Protein AF-A0A2I0TAN6-F1 (afdb_monomer_lite)

Secondary structure (DSSP, 8-state):
-------HHHHHHHHHHH---SS--------EEE-TT--HHHHHHH-GGGGS------S----EEE-------GGG--EEEEEE-SSEEEEEEESS-STT---HHHHSEEEEEETT----THHHHHHHHHHHT-SSEEEEEES-TT-SEEEEEESHHHHHHHHHHHHHTT-GGGB-EEEEEES---HHHHHHHHHHHHHHHHSS--TT--EEEEEE---SSS-HHHHHHHHHHHHHHHHTTTT-

Sequence (244 aa):
MSAKAISEQTGKELLYKYICTSSAIQNRFKYARVTPDTDWARLTQDHPWLLSEIANAKGILKNFLIEPFVPHKQEEEFYVCIYAAREGDYVLFHHEGGVDVGDVDAKAQKFLVAVDEKLSESDEAYIADLDAKSGASLKLTILNPKGRIWTMVAGGGASVVYSDTICDLGGVNELANYGEYSGAPSEQQTYDYAKTILSLMTREKHPEGKILIIGGSIANFTNVAATFKIQTQLQALVQVGHVW

pLDDT: mean 70.1, std 14.99, range [30.98, 92.56]

Structure (mmCIF, N/CA/C/O backbone):
data_AF-A0A2I0TAN6-F1
#
_entry.id   AF-A0A2I0TAN6-F1
#
loop_
_atom_site.group_PDB
_atom_site.id
_atom_site.type_symbol
_atom_site.label_atom_id
_atom_site.label_alt_id
_atom_site.label_comp_id
_atom_site.label_asym_id
_atom_site.label_entity_id
_atom_site.label_seq_id
_atom_site.pdbx_PDB_ins_code
_atom_site.Cartn_x
_atom_site.Cartn_y
_atom_site.Cartn_z
_atom_site.occupancy
_atom_site.B_iso_or_equiv
_atom_site.auth_seq_id
_atom_site.auth_comp_id
_atom_site.auth_asym_id
_atom_site.auth_atom_id
_atom_site.pdbx_PDB_model_num
ATOM 1 N N . MET A 1 1 ? 0.422 -15.304 23.642 1.00 43.88 1 MET A N 1
ATOM 2 C CA . MET A 1 1 ? 1.034 -16.325 22.759 1.00 43.88 1 MET A CA 1
ATOM 3 C C . MET A 1 1 ? 2.443 -15.871 22.406 1.00 43.88 1 MET A C 1
ATOM 5 O O . MET A 1 1 ? 2.651 -14.667 22.366 1.00 43.88 1 MET A O 1
ATOM 9 N N . SER A 1 2 ? 3.406 -16.778 22.214 1.00 67.88 2 SER A N 1
ATOM 10 C CA . SER A 1 2 ? 4.767 -16.418 21.784 1.00 67.88 2 SER A CA 1
ATOM 11 C C . SER A 1 2 ? 4.895 -16.469 20.261 1.00 67.88 2 SER A C 1
ATOM 13 O O . SER A 1 2 ? 4.358 -17.380 19.628 1.00 67.88 2 SER A O 1
ATOM 15 N N . ALA A 1 3 ? 5.611 -15.505 19.679 1.00 70.56 3 ALA A N 1
ATOM 16 C CA . ALA A 1 3 ? 5.982 -15.548 18.269 1.00 70.56 3 ALA A CA 1
ATOM 17 C C . ALA A 1 3 ? 6.968 -16.704 18.026 1.00 70.56 3 ALA A C 1
ATOM 19 O O . ALA A 1 3 ? 7.868 -16.946 18.835 1.00 70.56 3 ALA A O 1
ATOM 20 N N . LYS A 1 4 ? 6.788 -17.430 16.920 1.00 75.88 4 LYS A N 1
ATOM 21 C CA . LYS A 1 4 ? 7.693 -18.497 16.477 1.00 75.88 4 LYS A CA 1
ATOM 22 C C . LYS A 1 4 ? 8.137 -18.202 15.054 1.00 75.88 4 LYS A C 1
ATOM 24 O O . LYS A 1 4 ? 7.303 -17.887 14.211 1.00 75.88 4 LYS A O 1
ATOM 29 N N . ALA A 1 5 ? 9.434 -18.332 14.799 1.00 69.81 5 ALA A N 1
ATOM 30 C CA . ALA A 1 5 ? 9.964 -18.242 13.449 1.00 69.81 5 ALA A CA 1
ATOM 31 C C . ALA A 1 5 ? 9.427 -19.392 12.581 1.00 69.81 5 ALA A C 1
ATOM 33 O O . ALA A 1 5 ? 9.213 -20.508 13.067 1.00 69.81 5 ALA A O 1
ATOM 34 N N . ILE A 1 6 ? 9.242 -19.113 11.295 1.00 70.62 6 ILE A N 1
ATOM 35 C CA . ILE A 1 6 ? 8.889 -20.093 10.265 1.00 70.62 6 ILE A CA 1
ATOM 36 C C . ILE A 1 6 ? 10.007 -20.158 9.224 1.00 70.62 6 ILE A C 1
ATOM 38 O O . ILE A 1 6 ? 10.815 -19.237 9.116 1.00 70.62 6 ILE A O 1
ATOM 42 N N . SER A 1 7 ? 10.072 -21.257 8.471 1.00 75.50 7 SER A N 1
ATOM 43 C CA . SER A 1 7 ? 11.043 -21.380 7.379 1.00 75.50 7 SER A CA 1
ATOM 44 C C . SER A 1 7 ? 10.714 -20.419 6.233 1.00 75.50 7 SER A C 1
ATOM 46 O O . SER A 1 7 ? 9.548 -20.075 6.035 1.00 75.50 7 SER A O 1
ATOM 48 N N . GLU A 1 8 ? 11.719 -20.043 5.440 1.00 72.31 8 GLU A N 1
ATOM 49 C CA . GLU A 1 8 ? 11.533 -19.219 4.238 1.00 72.31 8 GLU A CA 1
ATOM 50 C C . GLU A 1 8 ? 10.510 -19.834 3.273 1.00 72.31 8 GLU A C 1
ATOM 52 O O . GLU A 1 8 ? 9.620 -19.136 2.796 1.00 72.31 8 GLU A O 1
ATOM 57 N N . GLN A 1 9 ? 10.576 -21.156 3.060 1.00 70.62 9 GLN A N 1
ATOM 58 C CA . GLN A 1 9 ? 9.603 -21.890 2.248 1.00 70.62 9 GLN A CA 1
ATOM 59 C C . GLN A 1 9 ? 8.176 -21.668 2.766 1.00 70.62 9 GLN A C 1
ATOM 61 O O . GLN A 1 9 ? 7.290 -21.303 2.000 1.00 70.62 9 GLN A O 1
ATOM 66 N N . THR A 1 10 ? 7.955 -21.852 4.071 1.00 71.00 10 THR A N 1
ATOM 67 C CA . THR A 1 10 ? 6.637 -21.660 4.694 1.00 71.00 10 THR A CA 1
ATOM 68 C C . THR A 1 10 ? 6.165 -20.213 4.562 1.00 71.00 10 THR A C 1
ATOM 70 O O . THR A 1 10 ? 5.000 -19.980 4.252 1.00 71.00 10 THR A O 1
ATOM 73 N N . GLY A 1 11 ? 7.058 -19.242 4.770 1.00 68.94 11 GLY A N 1
ATOM 74 C CA . GLY A 1 11 ? 6.743 -17.822 4.609 1.00 68.94 11 GLY A CA 1
ATOM 75 C C . GLY A 1 11 ? 6.315 -17.488 3.181 1.00 68.94 11 GLY A C 1
ATOM 76 O O . GLY A 1 11 ? 5.263 -16.884 2.985 1.00 68.94 11 GLY A O 1
ATOM 77 N N . LYS A 1 12 ? 7.078 -17.953 2.184 1.00 71.25 12 LYS A N 1
ATOM 78 C CA . LYS A 1 12 ? 6.773 -17.774 0.758 1.00 71.25 12 LYS A CA 1
ATOM 79 C C . LYS A 1 12 ? 5.466 -18.462 0.359 1.00 71.25 12 LYS A C 1
ATOM 81 O O . LYS A 1 12 ? 4.646 -17.842 -0.306 1.00 71.25 12 LYS A O 1
ATOM 86 N N . GLU A 1 13 ? 5.219 -19.697 0.801 1.00 69.56 13 GLU A N 1
ATOM 87 C CA . GLU A 1 13 ? 3.959 -20.412 0.539 1.00 69.56 13 GLU A CA 1
ATOM 88 C C . GLU A 1 13 ? 2.737 -19.667 1.089 1.00 69.56 13 GLU A C 1
ATOM 90 O O . GLU A 1 13 ? 1.736 -19.527 0.386 1.00 69.56 13 GLU A O 1
ATOM 95 N N . LEU A 1 14 ? 2.813 -19.174 2.330 1.00 64.75 14 LEU A N 1
ATOM 96 C CA . LEU A 1 14 ? 1.737 -18.386 2.934 1.00 64.75 14 LEU A CA 1
ATOM 97 C C . LEU A 1 14 ? 1.525 -17.071 2.184 1.00 64.75 14 LEU A C 1
ATOM 99 O O . LEU A 1 14 ? 0.382 -16.727 1.884 1.00 64.75 14 LEU A O 1
ATOM 103 N N . LEU A 1 15 ? 2.617 -16.382 1.841 1.00 58.94 15 LEU A N 1
ATOM 104 C CA . LEU A 1 15 ? 2.572 -15.149 1.067 1.00 58.94 15 LEU A CA 1
ATOM 105 C C . LEU A 1 15 ? 1.885 -15.400 -0.276 1.00 58.94 15 LEU A C 1
ATOM 107 O O . LEU A 1 15 ? 0.860 -14.794 -0.539 1.00 58.94 15 LEU A O 1
ATOM 111 N N . TYR A 1 16 ? 2.340 -16.357 -1.084 1.00 61.28 16 TYR A N 1
ATOM 112 C CA . TYR A 1 16 ? 1.730 -16.626 -2.392 1.00 61.28 16 TYR A CA 1
ATOM 113 C C . TYR A 1 16 ? 0.280 -17.099 -2.319 1.00 61.28 16 TYR A C 1
ATOM 115 O O . TYR A 1 16 ? -0.503 -16.809 -3.221 1.00 61.28 16 TYR A O 1
ATOM 123 N N . LYS A 1 17 ? -0.084 -17.851 -1.278 1.00 60.97 17 LYS A N 1
ATOM 124 C CA . LYS A 1 17 ? -1.434 -18.403 -1.148 1.00 60.97 17 LYS A CA 1
ATOM 125 C C . LYS A 1 17 ? -2.465 -17.352 -0.744 1.00 60.97 17 LYS A C 1
ATOM 127 O O . LYS A 1 17 ? -3.623 -17.479 -1.134 1.00 60.97 17 LYS A O 1
ATOM 132 N N . TYR A 1 18 ? -2.066 -16.374 0.065 1.00 57.25 18 TYR A N 1
ATOM 133 C CA . TYR A 1 18 ? -3.009 -15.467 0.718 1.00 57.25 18 TYR A CA 1
ATOM 134 C C . TYR A 1 18 ? -2.800 -13.990 0.367 1.00 57.25 18 TYR A C 1
ATOM 136 O O . TYR A 1 18 ? -3.688 -13.189 0.638 1.00 57.25 18 TYR A O 1
ATOM 144 N N . ILE A 1 19 ? -1.689 -13.605 -0.272 1.00 53.94 19 ILE A N 1
ATOM 145 C CA . ILE A 1 19 ? -1.499 -12.224 -0.731 1.00 53.94 19 ILE A CA 1
ATOM 146 C C . ILE A 1 19 ? -2.508 -11.897 -1.845 1.00 53.94 19 ILE A C 1
ATOM 148 O O . ILE A 1 19 ? -2.523 -12.515 -2.908 1.00 53.94 19 ILE A O 1
ATOM 152 N N . CYS A 1 20 ? -3.390 -10.928 -1.603 1.00 46.66 20 CYS A N 1
ATOM 153 C CA . CYS A 1 20 ? -4.457 -10.554 -2.537 1.00 46.66 20 CYS A CA 1
ATOM 154 C C . CYS A 1 20 ? -4.047 -9.398 -3.461 1.00 46.66 20 CYS A C 1
ATOM 156 O O . CYS A 1 20 ? -4.652 -8.332 -3.419 1.00 46.66 20 CYS A O 1
ATOM 158 N N . THR A 1 21 ? -3.024 -9.569 -4.297 1.00 44.38 21 THR A N 1
ATOM 159 C CA . THR A 1 21 ? -2.487 -8.477 -5.136 1.00 44.38 21 THR A CA 1
ATOM 160 C C . THR A 1 21 ? -3.164 -8.360 -6.509 1.00 44.38 21 THR A C 1
ATOM 162 O O . THR A 1 21 ? -3.477 -9.364 -7.145 1.00 44.38 21 THR A O 1
ATOM 165 N N . SER A 1 22 ? -3.384 -7.125 -6.984 1.00 39.16 22 SER A N 1
ATOM 166 C CA . SER A 1 22 ? -3.844 -6.822 -8.353 1.00 39.16 22 SER A CA 1
ATOM 167 C C . SER A 1 22 ? -2.700 -6.747 -9.367 1.00 39.16 22 SER A C 1
ATOM 169 O O . SER A 1 22 ? -2.946 -6.716 -10.574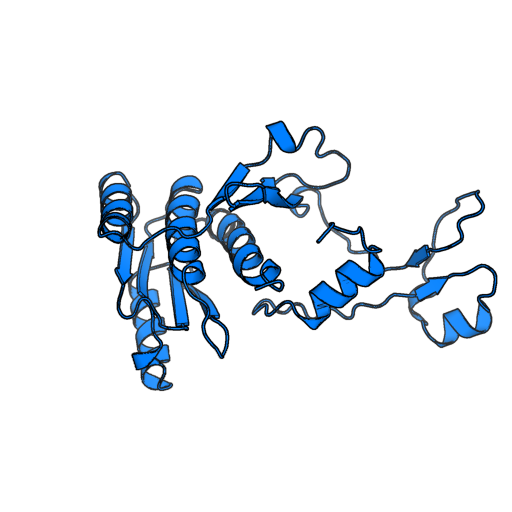 1.00 39.16 22 SER A O 1
ATOM 171 N N . SER A 1 23 ? -1.449 -6.707 -8.898 1.00 42.22 23 SER A N 1
ATOM 172 C CA . SER A 1 23 ? -0.285 -6.892 -9.755 1.00 42.22 23 SER A CA 1
ATOM 173 C C . SER A 1 23 ? -0.394 -8.270 -10.384 1.00 42.22 23 SER A C 1
ATOM 175 O O . SER A 1 23 ? -0.690 -9.244 -9.693 1.00 42.22 23 SER A O 1
ATOM 177 N N . ALA A 1 24 ? -0.123 -8.377 -11.683 1.00 38.56 24 ALA A N 1
ATOM 178 C CA . ALA A 1 24 ? 0.095 -9.666 -12.310 1.00 38.56 24 ALA A CA 1
ATOM 179 C C . ALA A 1 24 ? 1.388 -10.278 -11.741 1.00 38.56 24 ALA A C 1
ATOM 181 O O . ALA A 1 24 ? 2.395 -10.384 -12.436 1.00 38.56 24 ALA A O 1
ATOM 182 N N . ILE A 1 25 ? 1.366 -10.733 -10.483 1.00 41.22 25 ILE A N 1
ATOM 183 C CA . ILE A 1 25 ? 2.232 -11.808 -10.024 1.00 41.22 25 ILE A CA 1
ATOM 184 C C . ILE A 1 25 ? 1.709 -13.056 -10.737 1.00 41.22 25 ILE A C 1
ATOM 186 O O . ILE A 1 25 ? 1.133 -13.968 -10.152 1.00 41.22 25 ILE A O 1
ATOM 190 N N . GLN A 1 26 ? 1.895 -13.104 -12.057 1.00 41.69 26 GLN A N 1
ATOM 191 C CA . GLN A 1 26 ? 2.041 -14.376 -12.726 1.00 41.69 26 GLN A CA 1
ATOM 192 C C . GLN A 1 26 ? 3.373 -14.920 -12.239 1.00 41.69 26 GLN A C 1
ATOM 194 O O . GLN A 1 26 ? 4.378 -14.773 -12.929 1.00 41.69 26 GLN A O 1
ATOM 199 N N . ASN A 1 27 ? 3.418 -15.497 -11.037 1.00 44.81 27 ASN A N 1
ATOM 200 C CA . ASN A 1 27 ? 4.617 -16.201 -10.641 1.00 44.81 27 ASN A CA 1
ATOM 201 C C . ASN A 1 27 ? 4.353 -17.658 -10.314 1.00 44.81 27 ASN A C 1
ATOM 203 O O . ASN A 1 27 ? 3.630 -18.042 -9.398 1.00 44.81 27 ASN A O 1
ATOM 207 N N . ARG A 1 28 ? 4.986 -18.463 -11.160 1.00 48.31 28 ARG A N 1
ATOM 208 C CA . ARG A 1 28 ? 5.127 -19.901 -11.090 1.00 48.31 28 ARG A CA 1
ATOM 209 C C . ARG A 1 28 ? 6.131 -20.165 -9.971 1.00 48.31 28 ARG A C 1
ATOM 211 O O . ARG A 1 28 ? 7.291 -20.430 -10.276 1.00 48.31 28 ARG A O 1
ATOM 218 N N . PHE A 1 29 ? 5.720 -20.034 -8.705 1.00 47.53 29 PHE A N 1
ATOM 219 C CA . PHE A 1 29 ? 6.569 -20.425 -7.580 1.00 47.53 29 PHE A CA 1
ATOM 220 C C . PHE A 1 29 ? 6.954 -21.891 -7.775 1.00 47.53 29 PHE A C 1
ATOM 222 O O . PHE A 1 29 ? 6.127 -22.799 -7.679 1.00 47.53 29 PHE A O 1
ATOM 229 N N . LYS A 1 30 ? 8.204 -22.098 -8.172 1.00 56.16 30 LYS A N 1
ATOM 230 C CA . LYS A 1 30 ? 8.794 -23.397 -8.443 1.00 56.16 30 LYS A CA 1
ATOM 231 C C . LYS A 1 30 ? 9.931 -23.530 -7.464 1.00 56.16 30 LYS A C 1
ATOM 233 O O . LYS A 1 30 ? 10.905 -22.791 -7.552 1.00 56.16 30 LYS A O 1
ATOM 238 N N . TYR A 1 31 ? 9.766 -24.457 -6.542 1.00 62.09 31 TYR A N 1
ATOM 239 C CA . TYR A 1 31 ? 10.799 -24.816 -5.601 1.00 62.09 31 TYR A CA 1
ATOM 240 C C . TYR A 1 31 ? 10.976 -26.324 -5.608 1.00 62.09 31 TYR A C 1
ATOM 242 O O . TYR A 1 31 ? 10.063 -27.072 -5.958 1.00 62.09 31 TYR A O 1
ATOM 250 N N . ALA A 1 32 ? 12.167 -26.758 -5.226 1.00 61.81 32 ALA A N 1
ATOM 251 C CA . ALA A 1 32 ? 12.480 -28.156 -5.019 1.00 61.81 32 ALA A CA 1
ATOM 252 C C . ALA A 1 32 ? 13.154 -28.287 -3.656 1.00 61.81 32 ALA A C 1
ATOM 254 O O . ALA A 1 32 ? 14.110 -27.565 -3.363 1.00 61.81 32 ALA A O 1
ATOM 255 N N . ARG A 1 33 ? 12.640 -29.181 -2.808 1.00 66.00 33 ARG A N 1
ATOM 256 C CA . ARG A 1 33 ? 13.234 -29.449 -1.497 1.00 66.00 33 ARG A CA 1
ATOM 257 C C . ARG A 1 33 ? 14.270 -30.553 -1.643 1.00 66.00 33 ARG A C 1
ATOM 259 O O . ARG A 1 33 ? 13.906 -31.684 -1.949 1.00 66.00 33 ARG A O 1
ATOM 266 N N . VAL A 1 34 ? 15.532 -30.236 -1.367 1.00 65.44 34 VAL A N 1
ATOM 267 C CA . VAL A 1 34 ? 16.612 -31.231 -1.323 1.00 65.44 34 VAL A CA 1
ATOM 268 C C . VAL A 1 34 ? 16.927 -31.571 0.129 1.00 65.44 34 VAL A C 1
ATOM 270 O O . VAL A 1 34 ? 17.272 -30.700 0.929 1.00 65.44 34 VAL A O 1
ATOM 273 N N . THR A 1 35 ? 16.794 -32.850 0.452 1.00 67.62 35 THR A N 1
ATOM 274 C CA . THR A 1 35 ? 17.177 -33.487 1.717 1.00 67.62 35 THR A CA 1
ATOM 275 C C . THR A 1 35 ? 18.267 -34.537 1.455 1.00 67.62 35 THR A C 1
ATOM 277 O O . THR A 1 35 ? 18.461 -34.933 0.304 1.00 67.62 35 THR A O 1
ATOM 280 N N . PRO A 1 36 ? 18.958 -35.050 2.491 1.00 67.12 36 PRO A N 1
ATOM 281 C CA . PRO A 1 36 ? 19.953 -36.115 2.317 1.00 67.12 36 PRO A CA 1
ATOM 282 C C . PRO A 1 36 ? 19.423 -37.393 1.640 1.00 67.12 36 PRO A C 1
ATOM 284 O O . PRO A 1 36 ? 20.202 -38.115 1.030 1.00 67.12 36 PRO A O 1
ATOM 287 N N . ASP A 1 37 ? 18.112 -37.644 1.715 1.00 76.38 37 ASP A N 1
ATOM 288 C CA . ASP A 1 37 ? 17.441 -38.822 1.142 1.00 76.38 37 ASP A CA 1
ATOM 289 C C . ASP A 1 37 ? 16.827 -38.557 -0.249 1.00 76.38 37 ASP A C 1
ATOM 291 O O . ASP A 1 37 ? 16.051 -39.366 -0.759 1.00 76.38 37 ASP A O 1
ATOM 295 N N . THR A 1 38 ? 17.096 -37.394 -0.851 1.00 74.88 38 THR A N 1
ATOM 296 C CA . THR A 1 38 ? 16.502 -37.008 -2.140 1.00 74.88 38 THR A CA 1
ATOM 297 C C . THR A 1 38 ? 17.128 -37.781 -3.301 1.00 74.88 38 THR A C 1
ATOM 299 O O . THR A 1 38 ? 18.340 -37.748 -3.503 1.00 74.88 38 THR A O 1
ATOM 302 N N . ASP A 1 39 ? 16.287 -38.435 -4.106 1.00 78.38 39 ASP A N 1
ATOM 303 C CA . ASP A 1 39 ? 16.687 -39.075 -5.363 1.00 78.38 39 ASP A CA 1
ATOM 304 C C . ASP A 1 39 ? 16.814 -38.027 -6.482 1.00 78.38 39 ASP A C 1
ATOM 306 O O . ASP A 1 39 ? 15.822 -37.461 -6.947 1.00 78.38 39 ASP A O 1
ATOM 310 N N . TRP A 1 40 ? 18.046 -37.785 -6.931 1.00 71.19 40 TRP A N 1
ATOM 311 C CA . TRP A 1 40 ? 18.376 -36.806 -7.970 1.00 71.19 40 TRP A CA 1
ATOM 312 C C . TRP A 1 40 ? 17.761 -37.114 -9.343 1.00 71.19 40 TRP A C 1
ATOM 314 O O . TRP A 1 40 ? 17.421 -36.184 -10.082 1.00 71.19 40 TRP A O 1
ATOM 324 N N . ALA A 1 41 ? 17.587 -38.393 -9.691 1.00 71.88 41 ALA A N 1
ATOM 325 C CA . ALA A 1 41 ? 16.992 -38.786 -10.968 1.00 71.88 41 ALA A CA 1
ATOM 326 C C . ALA A 1 41 ? 15.493 -38.457 -10.993 1.00 71.88 41 ALA A C 1
ATOM 328 O O . ALA A 1 41 ? 14.976 -37.950 -11.986 1.00 71.88 41 ALA A O 1
ATOM 329 N N . ARG A 1 42 ? 14.807 -38.667 -9.864 1.00 75.31 42 ARG A N 1
ATOM 330 C CA . ARG A 1 42 ? 13.394 -38.307 -9.706 1.00 75.31 42 ARG A CA 1
ATOM 331 C C . ARG A 1 42 ? 13.188 -36.799 -9.562 1.00 75.31 42 ARG A C 1
ATOM 333 O O . ARG A 1 42 ? 12.275 -36.247 -10.167 1.00 75.31 42 ARG A O 1
ATOM 340 N N . LEU A 1 43 ? 14.066 -36.116 -8.825 1.00 69.25 43 LEU A N 1
ATOM 341 C CA . LEU A 1 43 ? 14.006 -34.666 -8.618 1.00 69.25 43 LEU A CA 1
ATOM 342 C C . LEU A 1 43 ? 14.059 -33.891 -9.943 1.00 69.25 43 LEU A C 1
ATOM 344 O O . LEU A 1 43 ? 13.293 -32.956 -10.151 1.00 69.25 43 LEU A O 1
ATOM 348 N N . THR A 1 44 ? 14.948 -34.294 -10.852 1.00 65.50 44 THR A N 1
ATOM 349 C CA . THR A 1 44 ? 15.097 -33.664 -12.176 1.00 65.50 44 THR A CA 1
ATOM 350 C C . THR A 1 44 ? 13.953 -34.006 -13.134 1.00 65.50 44 THR A C 1
ATOM 352 O O . THR A 1 44 ? 13.649 -33.209 -14.019 1.00 65.50 44 THR A O 1
ATOM 355 N N . GLN A 1 45 ? 13.267 -35.134 -12.927 1.00 69.44 45 GLN A N 1
ATOM 356 C CA . GLN A 1 45 ? 12.045 -35.491 -13.651 1.00 69.44 45 GLN A CA 1
ATOM 357 C C . GLN A 1 45 ? 10.833 -34.666 -13.181 1.00 69.44 45 GLN A C 1
ATOM 359 O O . GLN A 1 45 ? 10.095 -34.136 -14.012 1.00 69.44 45 GLN A O 1
ATOM 364 N N . ASP A 1 46 ? 10.657 -34.516 -11.863 1.00 70.06 46 ASP A N 1
ATOM 365 C CA . ASP A 1 46 ? 9.561 -33.748 -11.251 1.00 70.06 46 ASP A CA 1
ATOM 366 C C . ASP A 1 46 ? 9.770 -32.224 -11.411 1.00 70.06 46 ASP A C 1
ATOM 368 O O . ASP A 1 46 ? 8.814 -31.439 -11.465 1.00 70.06 46 ASP A O 1
ATOM 372 N N . HIS A 1 47 ? 11.028 -31.790 -11.547 1.00 65.19 47 HIS A N 1
ATOM 373 C CA . HIS A 1 47 ? 11.424 -30.388 -11.684 1.00 65.19 47 HIS A CA 1
ATOM 374 C C . HIS A 1 47 ? 12.458 -30.173 -12.814 1.00 65.19 47 HIS A C 1
ATOM 376 O O . HIS A 1 47 ? 13.609 -29.824 -12.542 1.00 65.19 47 HIS A O 1
ATOM 382 N N . PRO A 1 48 ? 12.058 -30.275 -14.103 1.00 66.94 48 PRO A N 1
ATOM 383 C CA . PRO A 1 48 ? 12.976 -30.212 -15.257 1.00 66.94 48 PRO A CA 1
ATOM 384 C C . PRO A 1 48 ? 13.767 -28.903 -15.403 1.00 66.94 48 PRO A C 1
ATOM 386 O O . PRO A 1 48 ? 14.750 -28.834 -16.134 1.00 66.94 48 PRO A O 1
ATOM 389 N N . TRP A 1 49 ? 13.335 -27.847 -14.712 1.00 61.38 49 TRP A N 1
ATOM 390 C CA . TRP A 1 49 ? 13.976 -26.532 -14.692 1.00 61.38 49 TRP A CA 1
ATOM 391 C C . TRP A 1 49 ? 15.254 -26.490 -13.836 1.00 61.38 49 TRP A C 1
ATOM 393 O O . TRP A 1 49 ? 16.000 -25.524 -13.935 1.00 61.38 49 TRP A O 1
ATOM 403 N N . LEU A 1 50 ? 15.532 -27.529 -13.040 1.00 58.94 50 LEU A N 1
ATOM 404 C CA . LEU A 1 50 ? 16.759 -27.659 -12.241 1.00 58.94 50 LEU A CA 1
ATOM 405 C C . LEU A 1 50 ? 18.014 -27.982 -13.070 1.00 58.94 50 LEU A C 1
ATOM 407 O O . LEU A 1 50 ? 19.111 -27.989 -12.527 1.00 58.94 50 LEU A O 1
ATOM 411 N N . LEU A 1 51 ? 17.873 -28.271 -14.369 1.00 60.00 51 LEU A N 1
ATOM 412 C CA . LEU A 1 51 ? 18.983 -28.665 -15.248 1.00 60.00 51 LEU A CA 1
ATOM 413 C C . LEU A 1 51 ? 19.886 -27.492 -15.691 1.00 60.00 51 LEU A C 1
ATOM 415 O O . LEU A 1 51 ? 20.822 -27.706 -16.458 1.00 60.00 51 LEU A O 1
ATOM 419 N N . SER A 1 52 ? 19.634 -26.264 -15.224 1.00 53.69 52 SER A N 1
ATOM 420 C CA . SER A 1 52 ? 20.533 -25.113 -15.399 1.00 53.69 52 SER A CA 1
ATOM 421 C C . SER A 1 52 ? 21.559 -25.029 -14.259 1.00 53.69 52 SER A C 1
ATOM 423 O O . SER A 1 52 ? 21.201 -25.241 -13.105 1.00 53.69 52 SER A O 1
ATOM 425 N N . GLU A 1 53 ? 22.818 -24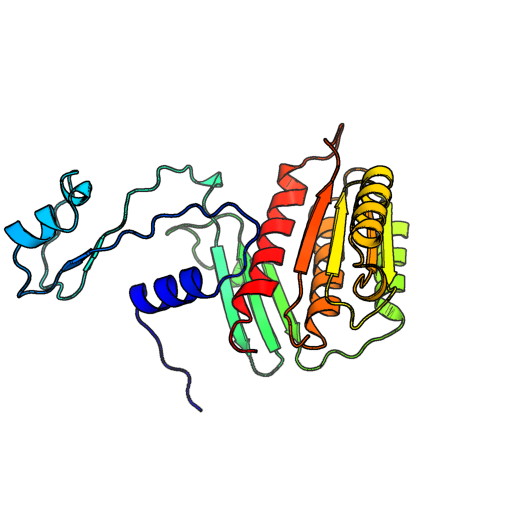.717 -14.585 1.00 43.56 53 GLU A N 1
ATOM 426 C CA . GLU A 1 53 ? 23.994 -24.811 -13.699 1.00 43.56 53 GLU A CA 1
ATOM 427 C C . GLU A 1 53 ? 23.823 -24.166 -12.306 1.00 43.56 53 GLU A C 1
ATOM 429 O O . GLU A 1 53 ? 23.436 -23.005 -12.187 1.00 43.56 53 GLU A O 1
ATOM 434 N N . ILE A 1 54 ? 24.187 -24.906 -11.245 1.00 49.88 54 ILE A N 1
ATOM 435 C CA . ILE A 1 54 ? 24.267 -24.417 -9.856 1.00 49.88 54 ILE A CA 1
ATOM 436 C C . ILE A 1 54 ? 25.691 -24.637 -9.319 1.00 49.88 54 ILE A C 1
ATOM 438 O O . ILE A 1 54 ? 26.286 -25.702 -9.489 1.00 49.88 54 ILE A O 1
ATOM 442 N N . ALA A 1 55 ? 26.233 -23.592 -8.689 1.00 42.94 55 ALA A N 1
ATOM 443 C CA . ALA A 1 55 ? 27.626 -23.443 -8.276 1.00 42.94 55 ALA A CA 1
ATOM 444 C C . ALA A 1 55 ? 28.029 -24.205 -6.988 1.00 42.94 55 ALA A C 1
ATOM 446 O O . ALA A 1 55 ? 27.211 -24.556 -6.142 1.00 42.94 55 ALA A O 1
ATOM 447 N N . ASN A 1 56 ? 29.346 -24.414 -6.851 1.00 36.75 56 ASN A N 1
ATOM 448 C CA . ASN A 1 56 ? 30.056 -25.152 -5.796 1.00 36.75 56 ASN A CA 1
ATOM 449 C C . ASN A 1 56 ? 29.943 -24.543 -4.377 1.00 36.75 56 ASN A C 1
ATOM 451 O O . ASN A 1 56 ? 30.466 -23.458 -4.134 1.00 36.75 56 ASN A O 1
ATOM 455 N N . ALA A 1 57 ? 29.439 -25.311 -3.400 1.00 34.03 57 ALA A N 1
ATOM 456 C CA . ALA A 1 57 ? 29.595 -25.048 -1.959 1.00 34.03 57 ALA A CA 1
ATOM 457 C C . ALA A 1 57 ? 29.864 -26.356 -1.175 1.00 34.03 57 ALA A C 1
ATOM 459 O O . ALA A 1 57 ? 29.347 -27.411 -1.539 1.00 34.03 57 ALA A O 1
ATOM 460 N N . LYS A 1 58 ? 30.675 -26.317 -0.098 1.00 33.09 58 LYS A N 1
ATOM 461 C CA . LYS A 1 58 ? 31.005 -27.486 0.756 1.00 33.09 58 LYS A CA 1
ATOM 462 C C . LYS A 1 58 ? 30.596 -27.266 2.222 1.00 33.09 58 LYS A C 1
ATOM 464 O O . LYS A 1 58 ? 31.152 -26.406 2.897 1.00 33.09 58 LYS A O 1
ATOM 469 N N . GLY A 1 59 ? 29.675 -28.101 2.708 1.00 41.84 59 GLY A N 1
ATOM 470 C CA . GLY A 1 59 ? 29.176 -28.209 4.089 1.00 41.84 59 GLY A CA 1
ATOM 471 C C . GLY A 1 59 ? 28.023 -29.229 4.156 1.00 41.84 59 GLY A C 1
ATOM 472 O O . GLY A 1 59 ? 27.465 -29.565 3.112 1.00 41.84 59 GLY A O 1
ATOM 473 N N . ILE A 1 60 ? 27.647 -29.746 5.339 1.00 43.81 60 ILE A N 1
ATOM 474 C CA . ILE A 1 60 ? 26.459 -30.626 5.472 1.00 43.81 60 ILE A CA 1
ATOM 475 C C . ILE A 1 60 ? 25.210 -29.750 5.612 1.00 43.81 60 ILE A C 1
ATOM 477 O O . ILE A 1 60 ? 24.698 -29.510 6.705 1.00 43.81 60 ILE A O 1
ATOM 481 N N . LEU A 1 61 ? 24.741 -29.240 4.484 1.00 48.97 61 LEU A N 1
ATOM 482 C CA . LEU A 1 61 ? 23.475 -28.528 4.367 1.00 48.97 61 LEU A CA 1
ATOM 483 C C . LEU A 1 61 ? 22.350 -29.570 4.229 1.00 48.97 61 LEU A C 1
ATOM 485 O O . LEU A 1 61 ? 22.409 -30.441 3.365 1.00 48.97 61 LEU A O 1
ATOM 489 N N . LYS A 1 62 ? 21.355 -29.537 5.126 1.00 51.12 62 LYS A N 1
ATOM 490 C CA . LYS A 1 62 ? 20.276 -30.551 5.191 1.00 51.12 62 LYS A CA 1
ATOM 491 C C . LYS A 1 62 ? 18.974 -30.130 4.510 1.00 51.12 62 LYS A C 1
ATOM 493 O O . LYS A 1 62 ? 18.136 -30.987 4.256 1.00 51.12 62 LYS A O 1
ATOM 498 N N . ASN A 1 63 ? 18.798 -28.834 4.274 1.00 56.75 63 ASN A N 1
ATOM 499 C CA . ASN A 1 63 ? 17.615 -28.262 3.650 1.00 56.75 63 ASN A CA 1
ATOM 500 C C . ASN A 1 63 ? 18.074 -27.178 2.682 1.00 56.75 63 ASN A C 1
ATOM 502 O O . ASN A 1 63 ? 18.749 -26.238 3.099 1.00 56.75 63 ASN A O 1
ATOM 506 N N . PHE A 1 64 ? 17.694 -27.315 1.418 1.00 63.84 64 PHE A N 1
ATOM 507 C CA . PHE A 1 64 ? 17.912 -26.304 0.393 1.00 63.84 64 PHE A CA 1
ATOM 508 C C . PHE A 1 64 ? 16.577 -25.888 -0.204 1.00 63.84 64 PHE A C 1
ATOM 510 O O . PHE A 1 64 ? 15.704 -26.734 -0.422 1.00 63.84 64 PHE A O 1
ATOM 517 N N . LEU A 1 65 ? 16.461 -24.595 -0.489 1.00 64.31 65 LEU A N 1
ATOM 518 C CA . LEU A 1 65 ? 15.434 -24.042 -1.352 1.00 64.31 65 LEU A CA 1
ATOM 519 C C . LEU A 1 65 ? 16.113 -23.681 -2.673 1.00 64.31 65 LEU A C 1
ATOM 521 O O . LEU A 1 65 ? 17.103 -22.954 -2.676 1.00 64.31 65 LEU A O 1
ATOM 525 N N . ILE A 1 66 ? 15.620 -24.233 -3.778 1.00 70.12 66 ILE A N 1
ATOM 526 C CA . ILE A 1 66 ? 16.083 -23.869 -5.119 1.00 70.12 66 ILE A CA 1
ATOM 527 C C . ILE A 1 66 ? 14.981 -23.048 -5.772 1.00 70.12 66 ILE A C 1
ATOM 529 O O . ILE A 1 66 ? 13.827 -23.467 -5.740 1.00 70.12 66 ILE A O 1
ATOM 533 N N . GLU A 1 67 ? 15.333 -21.913 -6.367 1.00 61.47 67 GLU A N 1
ATOM 534 C CA . GLU A 1 67 ? 14.407 -21.019 -7.063 1.00 61.47 67 GLU A CA 1
ATOM 535 C C . GLU A 1 67 ? 14.993 -20.594 -8.415 1.00 61.47 67 GLU A C 1
ATOM 537 O O . GLU A 1 67 ? 16.217 -20.596 -8.581 1.00 61.47 67 GLU A O 1
ATOM 542 N N . PRO A 1 68 ? 14.150 -20.227 -9.398 1.00 67.69 68 PRO A N 1
ATOM 543 C CA . PRO A 1 68 ? 14.628 -19.624 -10.632 1.00 67.69 68 PRO A CA 1
ATOM 544 C C . PRO A 1 68 ? 15.423 -18.352 -10.341 1.00 67.69 68 PRO A C 1
ATOM 546 O O . PRO A 1 68 ? 14.974 -17.491 -9.586 1.00 67.69 68 PRO A O 1
ATOM 549 N N . PHE A 1 69 ? 16.573 -18.207 -10.993 1.00 75.25 69 PHE A N 1
ATOM 550 C CA . PHE A 1 69 ? 17.297 -16.944 -10.973 1.00 75.25 69 PHE A CA 1
ATOM 551 C C . PHE A 1 69 ? 16.449 -15.850 -11.634 1.00 75.25 69 PHE A C 1
ATOM 553 O O . PHE A 1 69 ? 15.920 -16.047 -12.732 1.00 75.25 69 PHE A O 1
ATOM 560 N N . VAL A 1 70 ? 16.334 -14.699 -10.973 1.00 73.56 70 VAL A N 1
ATOM 561 C CA . VAL A 1 70 ? 15.643 -13.515 -11.492 1.00 73.56 70 VAL A CA 1
ATOM 562 C C . VAL A 1 70 ? 16.713 -12.479 -11.832 1.00 73.56 70 VAL A C 1
ATOM 564 O O . VAL A 1 70 ? 17.251 -11.872 -10.911 1.00 73.56 70 VAL A O 1
ATOM 567 N N . PRO A 1 71 ? 17.071 -12.277 -13.114 1.00 78.44 71 PRO A N 1
ATOM 568 C CA . PRO A 1 71 ? 17.989 -11.212 -13.497 1.00 78.44 71 PRO A CA 1
ATOM 569 C C . PRO A 1 71 ? 17.371 -9.850 -13.181 1.00 78.44 71 PRO A C 1
ATOM 571 O O . PRO A 1 71 ? 16.244 -9.584 -13.593 1.00 78.44 71 PRO A O 1
ATOM 574 N N . HIS A 1 72 ? 18.110 -9.003 -12.476 1.00 79.56 72 HIS A N 1
ATOM 575 C CA . HIS A 1 72 ? 17.698 -7.647 -12.129 1.00 79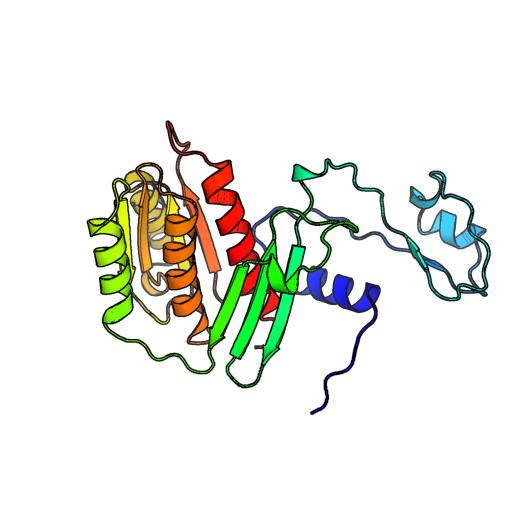.56 72 HIS A CA 1
ATOM 576 C C . HIS A 1 72 ? 18.933 -6.763 -11.895 1.00 79.56 72 HIS A C 1
ATOM 578 O O . HIS A 1 72 ? 20.057 -7.262 -11.776 1.00 79.56 72 HIS A O 1
ATOM 584 N N . LYS A 1 73 ? 18.731 -5.447 -11.886 1.00 85.94 73 LYS A N 1
ATOM 585 C CA . LYS A 1 73 ? 19.730 -4.426 -11.544 1.00 85.94 73 LYS A CA 1
ATOM 586 C C . LYS A 1 73 ? 19.575 -3.985 -10.088 1.00 85.94 73 LYS A C 1
ATOM 588 O O . LYS A 1 73 ? 18.519 -4.176 -9.497 1.00 85.94 73 LYS A O 1
ATOM 593 N N . GLN A 1 74 ? 20.588 -3.310 -9.540 1.00 83.00 74 GLN A N 1
ATOM 594 C CA . GLN A 1 74 ? 20.546 -2.820 -8.155 1.00 83.00 74 GLN A CA 1
ATOM 595 C C . GLN A 1 74 ? 19.363 -1.878 -7.900 1.00 83.00 74 GLN A C 1
ATOM 597 O O . GLN A 1 74 ? 18.726 -1.956 -6.857 1.00 83.00 74 GLN A O 1
ATOM 602 N N . GLU A 1 75 ? 19.024 -1.015 -8.864 1.00 76.12 75 GLU A N 1
ATOM 603 C CA . GLU A 1 75 ? 17.876 -0.104 -8.751 1.00 76.12 75 GLU A CA 1
ATOM 604 C C . GLU A 1 75 ? 16.497 -0.800 -8.713 1.00 76.12 75 GLU A C 1
ATOM 606 O O . GLU A 1 75 ? 15.478 -0.131 -8.523 1.00 76.12 75 GLU A O 1
ATOM 611 N N . GLU A 1 76 ? 16.462 -2.120 -8.910 1.00 71.00 76 GLU A N 1
ATOM 612 C CA . GLU A 1 76 ? 15.270 -2.969 -8.840 1.00 71.00 76 GLU A CA 1
ATOM 613 C C . GLU A 1 76 ? 15.197 -3.765 -7.519 1.00 71.00 76 GLU A C 1
ATOM 615 O O . GLU A 1 76 ? 14.205 -4.459 -7.282 1.00 71.00 76 GLU A O 1
ATOM 620 N N . GLU A 1 77 ? 16.206 -3.655 -6.644 1.00 73.62 77 GLU A N 1
ATOM 621 C CA . GLU A 1 77 ? 16.206 -4.261 -5.311 1.00 73.62 77 GLU A CA 1
ATOM 622 C C . GLU A 1 77 ? 15.618 -3.319 -4.256 1.00 73.62 77 GLU A C 1
ATOM 624 O O . GLU A 1 77 ? 16.016 -2.162 -4.121 1.00 73.62 77 GLU A O 1
ATOM 629 N N . PHE A 1 78 ? 14.723 -3.851 -3.423 1.00 70.19 78 PHE A N 1
ATOM 630 C CA . PHE A 1 78 ? 14.044 -3.097 -2.372 1.00 70.19 78 PHE A CA 1
ATOM 631 C C . PHE A 1 78 ? 14.099 -3.837 -1.035 1.00 70.19 78 PHE A C 1
ATOM 633 O O . PHE A 1 78 ? 14.073 -5.068 -0.998 1.00 70.19 78 PHE A O 1
ATOM 640 N N . TYR A 1 79 ? 14.117 -3.089 0.068 1.00 73.94 79 TYR A N 1
ATOM 641 C CA . TYR A 1 79 ? 13.966 -3.634 1.416 1.00 73.94 79 TYR A CA 1
ATOM 642 C C . TYR A 1 79 ? 12.585 -3.305 1.983 1.00 73.94 79 TYR A C 1
ATOM 644 O O . TYR A 1 79 ? 12.175 -2.143 2.000 1.00 73.94 79 TYR A O 1
ATOM 652 N N . VAL A 1 80 ? 11.902 -4.326 2.504 1.00 71.62 80 VAL A N 1
ATOM 653 C CA . VAL A 1 80 ? 10.647 -4.203 3.254 1.00 71.62 80 VAL A CA 1
ATOM 654 C C . VAL A 1 80 ? 10.744 -5.065 4.509 1.00 71.62 80 VAL A C 1
ATOM 656 O O . VAL A 1 80 ? 11.131 -6.230 4.430 1.00 71.62 80 VAL A O 1
ATOM 659 N N . CYS A 1 81 ? 10.360 -4.520 5.662 1.00 78.56 81 CYS A N 1
ATOM 660 C CA . CYS A 1 81 ? 10.245 -5.277 6.908 1.00 78.56 81 CYS A CA 1
ATOM 661 C C . CYS A 1 81 ? 9.021 -4.821 7.697 1.00 78.56 81 CYS A C 1
ATOM 663 O O . CYS A 1 81 ? 8.718 -3.634 7.732 1.00 78.56 81 CYS A O 1
ATOM 665 N N . ILE A 1 82 ? 8.316 -5.762 8.323 1.00 75.75 82 ILE A N 1
ATOM 666 C CA . ILE A 1 82 ? 7.175 -5.470 9.188 1.00 75.75 82 ILE A CA 1
ATOM 667 C C . ILE A 1 82 ? 7.391 -6.197 10.509 1.00 75.75 82 ILE A C 1
ATOM 669 O O . ILE A 1 82 ? 7.628 -7.407 10.513 1.00 75.75 82 ILE A O 1
ATOM 673 N N . TYR A 1 83 ? 7.320 -5.473 11.623 1.00 78.19 83 TYR A N 1
ATOM 674 C CA . TYR A 1 83 ? 7.418 -6.063 12.953 1.00 78.19 83 TYR A CA 1
ATOM 675 C C . TYR A 1 83 ? 6.434 -5.423 13.929 1.00 78.19 83 TYR A C 1
ATOM 677 O O . TYR A 1 83 ? 6.225 -4.213 13.936 1.00 78.19 83 TYR A O 1
ATOM 685 N N . ALA A 1 84 ? 5.858 -6.253 14.792 1.00 76.00 84 ALA A N 1
ATOM 686 C CA . ALA A 1 84 ? 4.941 -5.802 15.825 1.00 76.00 84 ALA A CA 1
ATOM 687 C C . ALA A 1 84 ? 5.697 -5.186 17.013 1.00 76.00 84 ALA A C 1
ATOM 689 O O . ALA A 1 84 ? 6.699 -5.733 17.485 1.00 76.00 84 ALA A O 1
ATOM 690 N N . ALA A 1 85 ? 5.170 -4.084 17.534 1.00 84.00 85 ALA A N 1
ATOM 691 C CA . ALA A 1 85 ? 5.567 -3.439 18.778 1.00 84.00 85 ALA A CA 1
ATOM 692 C C . ALA A 1 85 ? 4.346 -3.247 19.694 1.00 84.00 85 ALA A C 1
ATOM 694 O O . ALA A 1 85 ? 3.230 -3.661 19.381 1.00 84.00 85 ALA A O 1
ATOM 695 N N . ARG A 1 86 ? 4.547 -2.660 20.880 1.00 78.25 86 ARG A N 1
ATOM 696 C CA . ARG A 1 86 ? 3.457 -2.484 21.855 1.00 78.25 86 ARG A CA 1
ATOM 697 C C . ARG A 1 86 ? 2.416 -1.474 21.364 1.00 78.25 86 ARG A C 1
ATOM 699 O O . ARG A 1 86 ? 1.238 -1.604 21.674 1.00 78.25 86 ARG A O 1
ATOM 706 N N . GLU A 1 87 ? 2.884 -0.452 20.670 1.00 75.62 87 GLU A N 1
ATOM 707 C CA . GLU A 1 87 ? 2.129 0.688 20.163 1.00 75.62 87 GLU A CA 1
ATOM 708 C C . GLU A 1 87 ? 1.456 0.425 18.809 1.00 75.62 87 GLU A C 1
ATOM 710 O O . GLU A 1 87 ? 0.609 1.216 18.397 1.00 75.62 87 GLU A O 1
ATOM 715 N N . GLY A 1 88 ? 1.800 -0.674 18.132 1.00 77.19 88 GLY A N 1
ATOM 716 C CA . GLY A 1 88 ? 1.321 -0.984 16.789 1.00 77.19 88 GLY A CA 1
ATOM 717 C C . GLY A 1 88 ? 2.326 -1.783 15.974 1.00 77.19 88 GLY A C 1
ATOM 718 O O . GLY A 1 88 ? 3.293 -2.313 16.519 1.00 77.19 88 GLY A O 1
ATOM 719 N N . ASP A 1 89 ? 2.114 -1.846 14.667 1.00 73.44 89 ASP A N 1
ATOM 720 C CA . ASP A 1 89 ? 3.006 -2.531 13.737 1.00 73.44 89 ASP A CA 1
ATOM 721 C C . ASP A 1 89 ? 3.913 -1.521 13.033 1.00 73.44 89 ASP A C 1
ATOM 723 O O . ASP A 1 89 ? 3.448 -0.573 12.400 1.00 73.44 89 ASP A O 1
ATOM 727 N N . TYR A 1 90 ? 5.224 -1.716 13.139 1.00 75.50 90 TYR A N 1
ATOM 728 C CA . TYR A 1 90 ? 6.192 -0.949 12.371 1.00 75.50 90 TYR A CA 1
ATOM 729 C C . TYR A 1 90 ? 6.386 -1.570 11.003 1.00 75.50 90 TYR A C 1
ATOM 731 O O . TYR A 1 90 ? 6.567 -2.776 10.861 1.00 75.50 90 TYR A O 1
ATOM 739 N N . VAL A 1 91 ? 6.439 -0.705 10.010 1.00 68.44 91 VAL A N 1
ATOM 740 C CA . VAL A 1 91 ? 6.759 -1.004 8.630 1.00 68.44 91 VAL A CA 1
ATOM 741 C C . VAL A 1 91 ? 8.000 -0.209 8.268 1.00 68.44 91 VAL A C 1
ATOM 743 O O . VAL A 1 91 ? 8.029 1.013 8.399 1.00 68.44 91 VAL A O 1
ATOM 746 N N . LEU A 1 92 ? 9.022 -0.902 7.797 1.00 73.81 92 LEU A N 1
ATOM 747 C CA . LEU A 1 92 ? 10.264 -0.331 7.317 1.00 73.81 92 LEU A CA 1
ATOM 748 C C . LEU A 1 92 ? 10.339 -0.493 5.809 1.00 73.81 92 LEU A C 1
ATOM 750 O O . LEU A 1 92 ? 10.092 -1.583 5.287 1.00 73.81 92 LEU A O 1
ATOM 754 N N . PHE A 1 93 ? 10.753 0.572 5.135 1.00 76.56 93 PHE A N 1
ATOM 755 C CA . PHE A 1 93 ? 11.039 0.550 3.712 1.00 76.56 93 PHE A CA 1
ATOM 756 C C . PHE A 1 93 ? 12.368 1.239 3.388 1.00 76.56 93 PHE A C 1
ATOM 758 O O . PHE A 1 93 ? 12.652 2.328 3.889 1.00 76.56 93 PHE A O 1
ATOM 765 N N . HIS A 1 94 ? 13.155 0.638 2.494 1.00 72.31 94 HIS A N 1
ATOM 766 C CA . HIS A 1 94 ? 14.308 1.293 1.883 1.00 72.31 94 HIS A CA 1
ATOM 767 C C . HIS A 1 94 ? 14.393 0.962 0.391 1.00 72.31 94 HIS A C 1
ATOM 769 O O . HIS A 1 94 ? 14.286 -0.193 -0.019 1.00 72.31 94 HIS A O 1
ATOM 775 N N . HIS A 1 95 ? 14.614 1.997 -0.421 1.00 72.12 95 HIS A N 1
ATOM 776 C CA . HIS A 1 95 ? 14.722 1.888 -1.876 1.00 72.12 95 HIS A CA 1
ATOM 777 C C . HIS A 1 95 ? 16.024 1.257 -2.396 1.00 72.12 95 HIS A C 1
ATOM 779 O O . HIS A 1 95 ? 16.114 1.023 -3.594 1.00 72.12 95 HIS A O 1
ATOM 785 N N . GLU A 1 96 ? 17.007 1.009 -1.528 1.00 78.44 96 GLU A N 1
ATOM 786 C CA . GLU A 1 96 ? 18.248 0.300 -1.847 1.00 78.44 96 GLU A CA 1
ATOM 787 C C . GLU A 1 96 ? 18.223 -1.018 -1.068 1.00 78.44 96 GLU A C 1
ATOM 789 O O . GLU A 1 96 ? 18.549 -1.056 0.119 1.00 78.44 96 GLU A O 1
ATOM 794 N N . GLY A 1 97 ? 17.716 -2.075 -1.705 1.00 77.06 97 GLY A N 1
ATOM 795 C CA . GLY A 1 97 ? 17.675 -3.419 -1.129 1.00 77.06 97 GLY A CA 1
ATOM 796 C C . GLY A 1 97 ? 19.012 -4.160 -1.212 1.00 77.06 97 GLY A C 1
ATOM 797 O O . GLY A 1 97 ? 20.069 -3.562 -1.395 1.00 77.06 97 GLY A O 1
ATOM 798 N N . GLY A 1 98 ? 18.943 -5.485 -1.072 1.00 78.25 98 GLY A N 1
ATOM 799 C CA . GLY A 1 98 ? 20.090 -6.366 -1.283 1.00 78.25 98 GLY A CA 1
ATOM 800 C C . GLY A 1 98 ? 20.913 -6.676 -0.041 1.00 78.25 98 GLY A C 1
ATOM 801 O O . GLY A 1 98 ? 20.643 -6.216 1.071 1.00 78.25 98 GLY A O 1
ATOM 802 N N . VAL A 1 99 ? 21.948 -7.492 -0.245 1.00 79.81 99 VAL A N 1
ATOM 803 C CA . VAL A 1 99 ? 22.875 -7.924 0.816 1.00 79.81 99 VAL A CA 1
ATOM 804 C C . VAL A 1 99 ? 23.683 -6.764 1.407 1.00 79.81 99 VAL A C 1
ATOM 806 O O . VAL A 1 99 ? 24.109 -6.839 2.558 1.00 79.81 99 VAL A O 1
ATOM 809 N N . ASP A 1 100 ? 23.832 -5.679 0.647 1.00 81.81 100 ASP A N 1
ATOM 810 C CA . ASP A 1 100 ? 24.644 -4.513 1.001 1.00 81.81 100 ASP A CA 1
ATOM 811 C C . ASP A 1 100 ? 23.837 -3.373 1.657 1.00 81.81 100 ASP A C 1
ATOM 813 O O . ASP A 1 100 ? 24.378 -2.296 1.916 1.00 81.81 100 ASP A O 1
ATOM 817 N N . VAL A 1 101 ? 22.558 -3.600 1.995 1.00 78.81 101 VAL A N 1
ATOM 818 C CA . VAL A 1 101 ? 21.677 -2.587 2.618 1.00 78.81 101 VAL A CA 1
ATOM 819 C C . VAL A 1 101 ? 22.258 -2.000 3.921 1.00 78.81 101 VAL A C 1
ATOM 821 O O . VAL A 1 101 ? 22.072 -0.818 4.234 1.00 78.81 101 VAL A O 1
ATOM 824 N N . GLY A 1 102 ? 23.050 -2.782 4.662 1.00 85.06 102 GLY A N 1
ATOM 825 C CA . GLY A 1 102 ? 23.719 -2.353 5.894 1.00 85.06 102 GLY A CA 1
ATOM 826 C C . GLY A 1 102 ? 22.746 -2.117 7.055 1.00 85.06 102 GLY A C 1
ATOM 827 O O . GLY A 1 102 ? 21.809 -2.889 7.246 1.00 85.06 102 GLY A O 1
ATOM 828 N N . ASP A 1 103 ? 22.974 -1.064 7.852 1.00 86.38 103 ASP A N 1
ATOM 829 C CA . ASP A 1 103 ? 22.099 -0.703 8.980 1.00 86.38 103 ASP A CA 1
ATOM 830 C C . ASP A 1 103 ? 20.782 -0.086 8.492 1.00 86.38 103 ASP A C 1
ATOM 832 O O . ASP A 1 103 ? 20.600 1.132 8.402 1.00 86.38 103 ASP A O 1
ATOM 836 N N . VAL A 1 104 ? 19.862 -0.970 8.132 1.00 79.12 104 VAL A N 1
ATOM 837 C CA . VAL A 1 104 ? 18.554 -0.608 7.602 1.00 79.12 104 VAL A CA 1
ATOM 838 C C . VAL A 1 104 ? 17.662 0.057 8.647 1.00 79.12 104 VAL A C 1
ATOM 840 O O . VAL A 1 104 ? 16.793 0.841 8.287 1.00 79.12 104 VAL A O 1
ATOM 843 N N . ASP A 1 105 ? 17.904 -0.169 9.938 1.00 77.06 105 ASP A N 1
ATOM 844 C CA . ASP A 1 105 ? 17.149 0.483 11.004 1.00 77.06 105 ASP A CA 1
ATOM 845 C C . ASP A 1 105 ? 17.436 1.984 11.093 1.00 77.06 105 ASP A C 1
ATOM 847 O O . ASP A 1 105 ? 16.568 2.739 11.536 1.00 77.06 105 ASP A O 1
ATOM 851 N N . ALA A 1 106 ? 18.619 2.430 10.673 1.00 81.94 106 ALA A N 1
ATOM 852 C CA . ALA A 1 106 ? 18.959 3.848 10.596 1.00 81.94 106 ALA A CA 1
ATOM 853 C C . ALA A 1 106 ? 18.535 4.494 9.267 1.00 81.94 106 ALA A C 1
ATOM 855 O O . ALA A 1 106 ? 18.266 5.694 9.223 1.00 81.94 106 ALA A O 1
ATOM 856 N N . LYS A 1 107 ? 18.501 3.711 8.182 1.00 76.56 107 LYS A N 1
ATOM 857 C CA . LYS A 1 107 ? 18.297 4.223 6.819 1.00 76.56 107 LYS A CA 1
ATOM 858 C C . LYS A 1 107 ? 16.857 4.120 6.316 1.00 76.56 107 LYS A C 1
ATOM 860 O O . LYS A 1 107 ? 16.441 4.929 5.489 1.00 76.56 107 LYS A O 1
ATOM 865 N N . ALA A 1 108 ? 16.112 3.112 6.765 1.00 75.12 108 ALA A N 1
ATOM 866 C CA . ALA A 1 108 ? 14.765 2.864 6.282 1.00 75.12 108 ALA A CA 1
ATOM 867 C C . ALA A 1 108 ? 13.788 3.918 6.796 1.00 75.12 108 ALA A C 1
ATOM 869 O O . ALA A 1 108 ? 13.807 4.314 7.965 1.00 75.12 108 ALA A O 1
ATOM 870 N N . GLN A 1 109 ? 12.866 4.304 5.924 1.00 70.00 109 GLN A N 1
ATOM 871 C CA . GLN A 1 109 ? 11.673 5.021 6.337 1.00 70.00 109 GLN A CA 1
ATOM 872 C C . GLN A 1 109 ? 10.853 4.098 7.242 1.00 70.00 109 GLN A C 1
ATOM 874 O O . GLN A 1 109 ? 10.584 2.953 6.873 1.00 70.00 109 GLN A O 1
ATOM 879 N N . LYS A 1 110 ? 10.485 4.588 8.432 1.00 75.88 110 LYS A N 1
ATOM 880 C CA . LYS A 1 110 ? 9.687 3.843 9.412 1.00 75.88 110 LYS A CA 1
ATOM 881 C C . LYS A 1 110 ? 8.279 4.409 9.480 1.00 75.88 110 LYS A C 1
ATOM 883 O O . LYS A 1 110 ? 8.088 5.604 9.706 1.00 75.88 110 LYS A O 1
ATOM 888 N N . PHE A 1 111 ? 7.301 3.532 9.347 1.00 66.31 111 PHE A N 1
ATOM 889 C CA . PHE A 1 111 ? 5.889 3.837 9.476 1.00 66.31 111 PHE A CA 1
ATOM 890 C C . PHE A 1 111 ? 5.297 3.002 10.608 1.00 66.31 111 PHE A C 1
ATOM 892 O O . PHE A 1 111 ? 5.467 1.791 10.628 1.00 66.31 111 PHE A O 1
ATOM 899 N N . LEU A 1 112 ? 4.625 3.649 11.560 1.00 72.19 112 LEU A N 1
ATOM 900 C CA . LEU A 1 112 ? 3.900 2.976 12.633 1.00 72.19 112 LEU A CA 1
ATOM 901 C C . LEU A 1 112 ? 2.413 2.928 12.279 1.00 72.19 112 LEU A C 1
ATOM 903 O O . LEU A 1 112 ? 1.769 3.972 12.171 1.00 72.19 112 LEU A O 1
ATOM 907 N N . VAL A 1 113 ? 1.876 1.720 12.153 1.00 66.38 113 VAL A N 1
ATOM 908 C CA . VAL A 1 113 ? 0.440 1.443 12.139 1.00 66.38 113 VAL A CA 1
ATOM 909 C C . VAL A 1 113 ? -0.001 1.299 13.590 1.00 66.38 113 VAL A C 1
ATOM 911 O O . VAL A 1 113 ? 0.155 0.235 14.185 1.00 66.38 113 VAL A O 1
ATOM 914 N N . ALA A 1 114 ? -0.478 2.392 14.187 1.00 72.75 114 ALA A N 1
ATOM 915 C CA . ALA A 1 114 ? -0.856 2.411 15.596 1.00 72.75 114 ALA A CA 1
ATOM 916 C C . ALA A 1 114 ? -2.094 1.543 15.877 1.00 72.75 114 ALA A C 1
ATOM 918 O O . ALA A 1 114 ? -3.005 1.437 15.053 1.00 72.75 114 ALA A O 1
ATOM 919 N N . VAL A 1 115 ? -2.147 0.954 17.073 1.00 62.62 115 VAL A N 1
ATOM 920 C CA . VAL A 1 115 ? -3.334 0.224 17.546 1.00 62.62 115 VAL A CA 1
ATOM 921 C C . VAL A 1 115 ? -4.493 1.204 17.792 1.00 62.62 115 VAL A C 1
ATOM 923 O O . VAL A 1 115 ? -4.318 2.199 18.493 1.00 62.62 115 VAL A O 1
ATOM 926 N N . ASP A 1 116 ? -5.685 0.894 17.267 1.00 57.19 116 ASP A N 1
ATOM 927 C CA . ASP A 1 116 ? -6.965 1.570 17.559 1.00 57.19 116 ASP A CA 1
ATOM 928 C C . ASP A 1 116 ? -7.024 3.092 17.272 1.00 57.19 116 ASP A C 1
ATOM 930 O O . ASP A 1 116 ? -7.652 3.858 18.013 1.00 57.19 116 ASP A O 1
ATOM 934 N N . GLU A 1 117 ? -6.405 3.563 16.184 1.00 54.28 117 GLU A N 1
ATOM 935 C CA . GLU A 1 117 ? -6.465 4.982 15.802 1.00 54.28 117 GLU A CA 1
ATOM 936 C C . GLU A 1 117 ? -7.906 5.398 15.411 1.00 54.28 117 GLU A C 1
ATOM 938 O O . GLU A 1 117 ? -8.490 4.900 14.444 1.00 54.28 117 GLU A O 1
ATOM 943 N N . LYS A 1 118 ? -8.523 6.295 16.198 1.00 43.84 118 LYS A N 1
ATOM 944 C CA . LYS A 1 118 ? -9.915 6.746 16.002 1.00 43.84 118 LYS A CA 1
ATOM 945 C C . LYS A 1 118 ? -10.049 7.742 14.847 1.00 43.84 118 LYS A C 1
ATOM 947 O O . LYS A 1 118 ? -9.215 8.624 14.681 1.00 43.84 118 LYS A O 1
ATOM 952 N N . LEU A 1 119 ? -11.182 7.658 14.138 1.00 46.31 119 LEU A N 1
ATOM 953 C CA . LEU A 1 119 ? -11.653 8.678 13.194 1.00 46.31 119 LEU A CA 1
ATOM 954 C C . LEU A 1 119 ? -11.708 10.057 13.851 1.00 46.31 119 LEU A C 1
ATOM 956 O O . LEU A 1 119 ? -12.323 10.237 14.902 1.00 46.31 119 LEU A O 1
ATOM 960 N N . SER A 1 120 ? -11.095 11.027 13.188 1.00 52.88 120 SER A N 1
ATOM 961 C CA . SER A 1 120 ? -11.120 12.431 13.560 1.00 52.88 120 SER A CA 1
ATOM 962 C C . SER A 1 120 ? -11.389 13.245 12.291 1.00 52.88 120 SER A C 1
ATOM 964 O O . SER A 1 120 ? -10.927 12.869 11.213 1.00 52.88 120 SER A O 1
ATOM 966 N N . GLU A 1 121 ? -12.104 14.372 12.409 1.00 51.53 121 GLU A N 1
ATOM 967 C CA . GLU A 1 121 ? -12.274 15.395 11.348 1.00 51.53 121 GLU A CA 1
ATOM 968 C C . GLU A 1 121 ? -10.921 15.897 10.774 1.00 51.53 121 GLU A C 1
ATOM 970 O O . GLU A 1 121 ? -10.876 16.665 9.818 1.00 51.53 121 GLU A O 1
ATOM 975 N N . SER A 1 122 ? -9.799 15.444 11.343 1.00 70.12 122 SER A N 1
ATOM 976 C CA . SER A 1 122 ? -8.426 15.775 10.982 1.00 70.12 122 SER A CA 1
ATOM 977 C C . SER A 1 122 ? -7.900 15.183 9.679 1.00 70.12 122 SER A C 1
ATOM 979 O O . SER A 1 122 ? -6.930 15.732 9.180 1.00 70.12 122 SER A O 1
ATOM 981 N N . ASP A 1 123 ? -8.439 14.088 9.132 1.00 77.75 123 ASP A N 1
ATOM 982 C CA . ASP A 1 123 ? -7.774 13.410 7.998 1.00 77.75 123 ASP A CA 1
ATOM 983 C C . ASP A 1 123 ? -8.001 14.134 6.661 1.00 77.75 123 ASP A C 1
ATOM 985 O O . ASP A 1 123 ? -7.051 14.395 5.923 1.00 77.75 123 ASP A O 1
ATOM 989 N N . GLU A 1 124 ? -9.242 14.542 6.372 1.00 81.88 124 GLU A N 1
ATOM 990 C CA . GLU A 1 124 ? -9.539 15.415 5.226 1.00 81.88 124 GLU A CA 1
ATOM 991 C C . GLU A 1 124 ? -8.875 16.785 5.401 1.00 81.88 124 GLU A C 1
ATOM 993 O O . GLU A 1 124 ? -8.306 17.323 4.453 1.00 81.88 124 GLU A O 1
ATOM 998 N N . ALA A 1 125 ? -8.882 17.324 6.627 1.00 83.06 125 ALA A N 1
ATOM 999 C CA . ALA A 1 125 ? -8.224 18.585 6.954 1.00 83.06 125 ALA A CA 1
ATOM 1000 C C . ALA A 1 125 ? -6.697 18.510 6.794 1.00 83.06 125 ALA A C 1
ATOM 1002 O O . ALA A 1 125 ? -6.084 19.474 6.344 1.00 83.06 125 ALA A O 1
ATOM 1003 N N . TYR A 1 126 ? -6.081 17.372 7.116 1.00 86.62 126 TYR A N 1
ATOM 1004 C CA . TYR A 1 126 ? -4.655 17.131 6.916 1.00 86.62 126 TYR A CA 1
ATOM 1005 C C . TYR A 1 126 ? -4.302 17.106 5.430 1.00 86.62 126 TYR A C 1
ATOM 1007 O O . TYR A 1 126 ? -3.351 17.769 5.020 1.00 86.62 126 TYR A O 1
ATOM 1015 N N . ILE A 1 127 ? -5.096 16.415 4.604 1.00 88.12 127 ILE A N 1
ATOM 1016 C CA . ILE A 1 127 ? -4.903 16.436 3.148 1.00 88.12 127 ILE A CA 1
ATOM 1017 C C . ILE A 1 127 ? -5.143 17.838 2.578 1.00 88.12 127 ILE A C 1
ATOM 1019 O O . ILE A 1 127 ? -4.372 18.279 1.730 1.00 88.12 127 ILE A O 1
ATOM 1023 N N . ALA A 1 128 ? -6.147 18.567 3.067 1.00 86.75 128 ALA A N 1
ATOM 1024 C CA . ALA A 1 128 ? -6.402 19.945 2.653 1.00 86.75 128 ALA A CA 1
ATOM 1025 C C . ALA A 1 128 ? -5.259 20.902 3.048 1.00 86.75 128 ALA A C 1
ATOM 1027 O O . ALA A 1 128 ? -4.909 21.798 2.283 1.00 86.75 128 ALA A O 1
ATOM 1028 N N . ASP A 1 129 ? -4.647 20.711 4.217 1.00 88.19 129 ASP A N 1
ATOM 1029 C CA . ASP A 1 129 ? -3.463 21.461 4.651 1.00 88.19 129 ASP A CA 1
ATOM 1030 C C . ASP A 1 129 ? -2.222 21.107 3.813 1.00 88.19 129 ASP A C 1
ATOM 1032 O O . ASP A 1 129 ? -1.456 21.997 3.432 1.00 88.19 129 ASP A O 1
ATOM 1036 N N . LEU A 1 130 ? -2.048 19.826 3.467 1.00 85.38 130 LEU A N 1
ATOM 1037 C CA . LEU A 1 130 ? -0.978 19.354 2.585 1.00 85.38 130 LEU A CA 1
ATOM 1038 C C . LEU A 1 130 ? -1.118 19.935 1.169 1.00 85.38 130 LEU A C 1
ATOM 1040 O O . LEU A 1 130 ? -0.131 20.394 0.594 1.00 85.38 130 LEU A O 1
ATOM 1044 N N . ASP A 1 131 ? -2.340 19.966 0.638 1.00 88.88 131 ASP A N 1
ATOM 1045 C CA . ASP A 1 131 ? -2.709 20.606 -0.628 1.00 88.88 131 ASP A CA 1
ATOM 1046 C C . ASP A 1 131 ? -2.430 22.114 -0.608 1.00 88.88 131 ASP A C 1
ATOM 1048 O O . ASP A 1 131 ? -1.754 22.629 -1.495 1.00 88.88 131 ASP A O 1
ATOM 1052 N N . ALA A 1 132 ? -2.844 22.817 0.451 1.00 90.44 132 ALA A N 1
ATOM 1053 C CA . ALA A 1 132 ? -2.620 24.257 0.595 1.00 90.44 132 ALA A CA 1
ATOM 1054 C C . ALA A 1 132 ? -1.129 24.646 0.648 1.00 90.44 132 ALA A C 1
ATOM 1056 O O . ALA A 1 132 ? -0.765 25.776 0.317 1.00 90.44 132 ALA A O 1
ATOM 1057 N N . LYS A 1 133 ? -0.260 23.719 1.066 1.00 89.06 133 LYS A N 1
ATOM 1058 C CA . LYS A 1 133 ? 1.200 23.900 1.152 1.00 89.06 133 LYS A CA 1
ATOM 1059 C C . LYS A 1 133 ? 1.946 23.365 -0.074 1.00 89.06 133 LYS A C 1
ATOM 1061 O O . LYS A 1 133 ? 3.178 23.354 -0.083 1.00 89.06 133 LYS A O 1
ATOM 1066 N N . SER A 1 134 ? 1.224 22.914 -1.095 1.00 84.94 134 SER A N 1
ATOM 1067 C CA . SER A 1 134 ? 1.761 22.219 -2.257 1.00 84.94 134 SER A CA 1
ATOM 1068 C C . SER A 1 134 ? 1.510 22.988 -3.557 1.00 84.94 134 SER A C 1
ATOM 1070 O O . SER A 1 134 ? 0.516 23.688 -3.707 1.00 84.94 134 SER A O 1
ATOM 1072 N N . GLY A 1 135 ? 2.414 22.838 -4.533 1.00 85.44 135 GLY A N 1
ATOM 1073 C CA . GLY A 1 135 ? 2.143 23.213 -5.930 1.00 85.44 135 GLY A CA 1
ATOM 1074 C C . GLY A 1 135 ? 1.366 22.141 -6.711 1.00 85.44 135 GLY A C 1
ATOM 1075 O O . GLY A 1 135 ? 0.907 22.394 -7.822 1.00 85.44 135 GLY A O 1
ATOM 1076 N N . ALA A 1 136 ? 1.241 20.947 -6.132 1.00 89.50 136 ALA A N 1
ATOM 1077 C CA . ALA A 1 136 ? 0.452 19.820 -6.612 1.00 89.50 136 ALA A CA 1
ATOM 1078 C C . ALA A 1 136 ? -0.942 19.817 -5.961 1.00 89.50 136 ALA A C 1
ATOM 1080 O O . ALA A 1 136 ? -1.092 20.308 -4.846 1.00 89.50 136 ALA A O 1
ATOM 1081 N N . SER A 1 137 ? -1.928 19.228 -6.637 1.00 90.06 137 SER A N 1
ATOM 1082 C CA . SER A 1 137 ? -3.300 19.080 -6.136 1.00 90.06 137 SER A CA 1
ATOM 1083 C C . SER A 1 137 ? -3.447 17.756 -5.393 1.00 90.06 137 SER A C 1
ATOM 1085 O O . SER A 1 137 ? -3.060 16.712 -5.923 1.00 90.06 137 SER A O 1
ATOM 1087 N N . LEU A 1 138 ? -3.980 17.799 -4.174 1.00 90.75 138 LEU A N 1
ATOM 1088 C CA . LEU A 1 138 ? -4.225 16.647 -3.308 1.00 90.75 138 LEU A CA 1
ATOM 1089 C C . LEU A 1 138 ? -5.623 16.785 -2.701 1.00 90.75 138 LEU A C 1
ATOM 1091 O O . LEU A 1 138 ? -5.866 17.641 -1.854 1.00 90.75 138 LEU A O 1
ATOM 1095 N N . LYS A 1 139 ? -6.574 15.955 -3.128 1.00 91.00 139 LYS A N 1
ATOM 1096 C CA . LYS A 1 139 ? -7.966 16.017 -2.654 1.00 91.00 139 LYS A CA 1
ATOM 1097 C C . LYS A 1 139 ? -8.376 14.692 -2.049 1.00 91.00 139 LYS A C 1
ATOM 1099 O O . LYS A 1 139 ? -8.103 13.642 -2.625 1.00 91.00 139 LYS A O 1
ATOM 1104 N N . LEU A 1 140 ? -9.067 14.736 -0.918 1.00 91.31 140 LEU A N 1
ATOM 1105 C CA . LEU A 1 140 ? -9.658 13.566 -0.285 1.00 91.31 140 LEU A CA 1
ATOM 1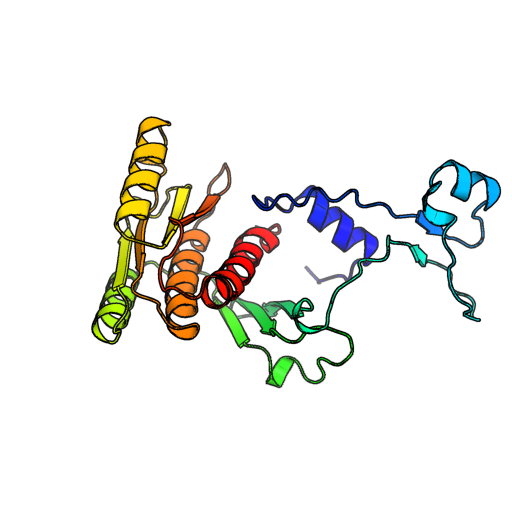106 C C . LEU A 1 140 ? -11.011 13.947 0.311 1.00 91.31 140 LEU A C 1
ATOM 1108 O O . LEU A 1 140 ? -11.131 14.956 1.000 1.00 91.31 140 LEU A O 1
ATOM 1112 N N . THR A 1 141 ? -12.012 13.125 0.039 1.00 85.56 141 THR A N 1
ATOM 1113 C CA . THR A 1 141 ? -13.347 13.194 0.620 1.00 85.56 141 THR A CA 1
ATOM 1114 C C . THR A 1 141 ? -13.787 11.783 0.977 1.00 85.56 141 THR A C 1
ATOM 1116 O O . THR A 1 141 ? -13.743 10.878 0.141 1.00 85.56 141 THR A O 1
ATOM 1119 N N . ILE A 1 142 ? -14.205 11.573 2.215 1.00 88.19 142 ILE A N 1
ATOM 1120 C CA . ILE A 1 142 ? -14.687 10.293 2.715 1.00 88.19 142 ILE A CA 1
ATOM 1121 C C . ILE A 1 142 ? -16.193 10.219 2.487 1.00 88.19 142 ILE A C 1
ATOM 1123 O O . ILE A 1 142 ? -16.959 11.047 2.968 1.00 88.19 142 ILE A O 1
ATOM 1127 N N . LEU A 1 143 ? -16.616 9.208 1.734 1.00 82.88 143 LEU A N 1
ATOM 1128 C CA . LEU A 1 143 ? -18.018 8.984 1.382 1.00 82.88 143 LEU A CA 1
ATOM 1129 C C . LEU A 1 143 ? -18.651 7.953 2.315 1.00 82.88 143 LEU A C 1
ATOM 1131 O O . LEU A 1 143 ? -19.717 8.176 2.885 1.00 82.88 143 LEU A O 1
ATOM 1135 N N . ASN A 1 144 ? -17.961 6.827 2.496 1.00 84.06 144 ASN A N 1
ATOM 1136 C CA . ASN A 1 144 ? -18.363 5.748 3.383 1.00 84.06 144 ASN A CA 1
ATOM 1137 C C . ASN A 1 144 ? -17.118 5.184 4.092 1.00 84.06 144 ASN A C 1
ATOM 1139 O O . ASN A 1 144 ? -16.447 4.312 3.544 1.00 84.06 144 ASN A O 1
ATOM 1143 N N . PRO A 1 145 ? -16.816 5.597 5.337 1.00 84.50 145 PRO A N 1
ATOM 1144 C CA . PRO A 1 145 ? -15.636 5.116 6.066 1.00 84.50 145 PRO A CA 1
ATOM 1145 C C . PRO A 1 145 ? -15.560 3.584 6.210 1.00 84.50 145 PRO A C 1
ATOM 1147 O O . PRO A 1 145 ? -14.480 3.024 6.397 1.00 84.50 145 PRO A O 1
ATOM 1150 N N . LYS A 1 146 ? -16.707 2.899 6.126 1.00 85.44 146 LYS A N 1
ATOM 1151 C CA . LYS A 1 146 ? -16.821 1.439 6.247 1.00 85.44 146 LYS A CA 1
ATOM 1152 C C . LYS A 1 146 ? -16.818 0.714 4.906 1.00 85.44 146 LYS A C 1
ATOM 1154 O O . LYS A 1 146 ? -16.765 -0.514 4.900 1.00 85.44 146 LYS A O 1
ATOM 1159 N N . GLY A 1 147 ? -16.860 1.458 3.803 1.00 84.12 147 GLY A N 1
ATOM 1160 C CA . GLY A 1 147 ? -16.839 0.911 2.458 1.00 84.12 147 GLY A CA 1
ATOM 1161 C C . GLY A 1 147 ? -15.574 0.099 2.206 1.00 84.12 147 GLY A C 1
ATOM 1162 O O . GLY A 1 147 ? -14.488 0.381 2.739 1.00 84.12 147 GLY A O 1
ATOM 1163 N N . ARG A 1 148 ? -15.712 -0.945 1.394 1.00 86.50 148 ARG A N 1
ATOM 1164 C CA . ARG A 1 148 ? -14.589 -1.820 1.057 1.00 86.50 148 ARG A CA 1
ATOM 1165 C C . ARG A 1 148 ? -13.777 -1.374 -0.154 1.00 86.50 148 ARG A C 1
ATOM 1167 O O . ARG A 1 148 ? -12.678 -1.892 -0.330 1.00 86.50 148 ARG A O 1
ATOM 1174 N N . ILE A 1 149 ? -14.283 -0.463 -0.984 1.00 83.19 149 ILE A N 1
ATOM 1175 C CA . ILE A 1 149 ? -13.619 -0.007 -2.213 1.00 83.19 149 ILE A CA 1
ATOM 1176 C C . ILE A 1 149 ? -12.960 1.346 -1.951 1.00 83.19 149 ILE A C 1
ATOM 1178 O O . ILE A 1 149 ? -13.634 2.368 -1.858 1.00 83.19 149 ILE A O 1
ATOM 1182 N N . TRP A 1 150 ? -11.636 1.350 -1.855 1.00 90.88 150 TRP A N 1
ATOM 1183 C CA . TRP A 1 150 ? -10.817 2.545 -1.678 1.00 90.88 150 TRP A CA 1
ATOM 1184 C C . TRP A 1 150 ? -10.139 2.911 -2.990 1.00 90.88 150 TRP A C 1
ATOM 1186 O O . TRP A 1 150 ? -9.720 2.035 -3.751 1.00 90.88 150 TRP A O 1
ATOM 1196 N N . THR A 1 151 ? -10.020 4.206 -3.263 1.00 84.25 151 THR A N 1
ATOM 1197 C CA . THR A 1 151 ? -9.419 4.715 -4.498 1.00 84.25 151 THR A CA 1
ATOM 1198 C C . THR A 1 151 ? -8.280 5.672 -4.196 1.00 84.25 151 THR A C 1
ATOM 1200 O O . THR A 1 151 ? -8.335 6.469 -3.261 1.00 84.25 151 THR A O 1
ATOM 1203 N N . MET A 1 152 ? -7.231 5.583 -5.004 1.00 89.75 152 MET A N 1
ATOM 1204 C CA . MET A 1 152 ? -6.091 6.481 -4.958 1.00 89.75 152 MET A CA 1
ATOM 1205 C C . MET A 1 152 ? -5.617 6.723 -6.390 1.00 89.75 152 MET A C 1
ATOM 1207 O O . MET A 1 152 ? -4.800 5.981 -6.936 1.00 89.75 152 MET A O 1
ATOM 1211 N N . VAL A 1 153 ? -6.216 7.729 -7.029 1.00 84.25 153 VAL A N 1
ATOM 1212 C CA . VAL A 1 153 ? -6.145 7.918 -8.482 1.00 84.25 153 VAL A CA 1
ATOM 1213 C C . VAL A 1 153 ? -5.350 9.169 -8.847 1.00 84.25 153 VAL A C 1
ATOM 1215 O O . VAL A 1 153 ? -5.569 10.246 -8.292 1.00 84.25 153 VAL A O 1
ATOM 1218 N N . ALA A 1 154 ? -4.443 9.027 -9.813 1.00 85.19 154 ALA A N 1
ATOM 1219 C CA . ALA A 1 154 ? -3.669 10.130 -10.363 1.00 85.19 154 ALA A CA 1
ATOM 1220 C C . ALA A 1 154 ? -4.500 10.941 -11.374 1.00 85.19 154 ALA A C 1
ATOM 1222 O O . ALA A 1 154 ? -4.847 10.431 -12.447 1.00 85.19 154 ALA A O 1
ATOM 1223 N N . GLY A 1 155 ? -4.744 12.220 -11.080 1.00 82.69 155 GLY A N 1
ATOM 1224 C CA . GLY A 1 155 ? -5.441 13.151 -11.971 1.00 82.69 155 GLY A CA 1
ATOM 1225 C C . GLY A 1 155 ? -6.946 13.250 -11.729 1.00 82.69 155 GLY A C 1
ATOM 1226 O O . GLY A 1 155 ? -7.660 12.257 -11.833 1.00 82.69 155 GLY A O 1
ATOM 1227 N N . GLY A 1 156 ? -7.442 14.478 -11.543 1.00 78.12 156 GLY A N 1
ATOM 1228 C CA . GLY A 1 156 ? -8.867 14.745 -11.310 1.00 78.12 156 GLY A CA 1
ATOM 1229 C C . GLY A 1 156 ? -9.826 14.251 -12.404 1.00 78.12 156 GLY A C 1
ATOM 1230 O O . GLY A 1 156 ? -10.936 13.832 -12.108 1.00 78.12 156 GLY A O 1
ATOM 1231 N N . GLY A 1 157 ? -9.418 14.237 -13.678 1.00 75.69 157 GLY A N 1
ATOM 1232 C CA . GLY A 1 157 ? -10.249 13.650 -14.740 1.00 75.69 157 GLY A CA 1
ATOM 1233 C C . GLY A 1 157 ? -10.341 12.123 -14.641 1.00 75.69 157 GLY A C 1
ATOM 1234 O O . GLY A 1 157 ? -11.404 11.546 -14.848 1.00 75.69 157 GLY A O 1
ATOM 1235 N N . ALA A 1 158 ? -9.235 11.465 -14.284 1.00 74.75 158 ALA A N 1
ATOM 1236 C CA . ALA A 1 158 ? -9.212 10.020 -14.104 1.00 74.75 158 ALA A CA 1
ATOM 1237 C C . ALA A 1 158 ? -9.981 9.612 -12.842 1.00 74.75 158 ALA A C 1
ATOM 1239 O O . ALA A 1 158 ? -10.736 8.648 -12.901 1.00 74.75 158 ALA A O 1
ATOM 1240 N N . SER A 1 159 ? -9.855 10.346 -11.731 1.00 75.31 159 SER A N 1
ATOM 1241 C CA . SER A 1 159 ? -10.579 10.021 -10.493 1.00 75.31 159 SER A CA 1
ATOM 1242 C C . SER A 1 159 ? -12.091 9.972 -10.709 1.00 75.31 159 SER A C 1
ATOM 1244 O O . SER A 1 159 ? -12.726 9.031 -10.246 1.00 75.31 159 SER A O 1
ATOM 1246 N N . VAL A 1 160 ? -12.651 10.904 -11.491 1.00 76.25 160 VAL A N 1
ATOM 1247 C CA . VAL A 1 160 ? -14.076 10.892 -11.867 1.00 76.25 160 VAL A CA 1
ATOM 1248 C C . VAL A 1 160 ? -14.430 9.628 -12.652 1.00 76.25 160 VAL A C 1
ATOM 1250 O O . VAL A 1 160 ? -15.346 8.914 -12.265 1.00 76.25 160 VAL A O 1
ATOM 1253 N N . VAL A 1 161 ? -13.666 9.289 -13.696 1.00 74.25 161 VAL A N 1
ATOM 1254 C CA . VAL A 1 161 ? -13.936 8.105 -14.538 1.00 74.25 161 VAL A CA 1
ATOM 1255 C C . VAL A 1 161 ? -13.878 6.802 -13.735 1.00 74.25 161 VAL A C 1
ATOM 1257 O O . VAL A 1 161 ? -14.715 5.917 -13.923 1.00 74.25 161 VAL A O 1
ATOM 1260 N N . TYR A 1 162 ? -12.902 6.666 -12.833 1.00 78.75 162 TYR A N 1
ATOM 1261 C CA . TYR A 1 162 ? -12.806 5.495 -11.960 1.00 78.75 162 TYR A CA 1
ATOM 1262 C C . TYR A 1 162 ? -14.001 5.417 -11.000 1.00 78.75 162 TYR A C 1
ATOM 1264 O O . TYR A 1 162 ? -14.570 4.338 -10.840 1.00 78.75 162 TYR A O 1
ATOM 1272 N N . SER A 1 163 ? -14.414 6.537 -10.398 1.00 69.25 163 SER A N 1
ATOM 1273 C CA . SER A 1 163 ? -15.592 6.583 -9.525 1.00 69.25 163 SER A CA 1
ATOM 1274 C C . SER A 1 163 ? -16.891 6.267 -10.268 1.00 69.25 163 SER A C 1
ATOM 1276 O O . SER A 1 163 ? -17.662 5.445 -9.775 1.00 69.25 163 SER A O 1
ATOM 1278 N N . ASP A 1 164 ? -17.101 6.825 -11.462 1.00 70.56 164 ASP A N 1
ATOM 1279 C CA . ASP A 1 164 ? -18.261 6.520 -12.311 1.00 70.56 164 ASP A CA 1
ATOM 1280 C C . ASP A 1 164 ? -18.314 5.025 -12.640 1.00 70.56 164 ASP A C 1
ATOM 1282 O O . ASP A 1 164 ? -19.339 4.378 -12.447 1.00 70.56 164 ASP A O 1
ATOM 1286 N N . THR A 1 165 ? -17.173 4.437 -13.017 1.00 71.19 165 THR A N 1
ATOM 1287 C CA . THR A 1 165 ? -17.081 2.999 -13.317 1.00 71.19 165 THR A CA 1
ATOM 1288 C C . THR A 1 165 ? -17.432 2.136 -12.100 1.00 71.19 165 THR A C 1
ATOM 1290 O O . THR A 1 165 ? -18.126 1.129 -12.231 1.00 71.19 165 THR A O 1
ATOM 1293 N N . ILE A 1 166 ? -16.973 2.508 -10.899 1.00 69.31 166 ILE A N 1
ATOM 1294 C CA . ILE A 1 166 ? -17.315 1.788 -9.661 1.00 69.31 166 ILE A CA 1
ATOM 1295 C C . ILE A 1 166 ? -18.821 1.874 -9.394 1.00 69.31 166 ILE A C 1
ATOM 1297 O O . ILE A 1 166 ? -19.438 0.864 -9.046 1.00 69.31 166 ILE A O 1
ATOM 1301 N N . CYS A 1 167 ? -19.416 3.052 -9.575 1.00 70.62 167 CYS A N 1
ATOM 1302 C CA . CYS A 1 167 ? -20.851 3.264 -9.414 1.00 70.62 167 CYS A CA 1
ATOM 1303 C C . CYS A 1 167 ? -21.670 2.446 -10.426 1.00 70.62 167 CYS A C 1
ATOM 1305 O O . CYS A 1 167 ? -22.605 1.754 -10.018 1.00 70.62 167 CYS A O 1
ATOM 1307 N N . ASP A 1 168 ? -21.283 2.452 -11.704 1.00 67.94 168 ASP A N 1
ATOM 1308 C CA . ASP A 1 168 ? -21.950 1.722 -12.792 1.00 67.94 168 ASP A CA 1
ATOM 1309 C C . ASP A 1 168 ? -21.914 0.201 -12.594 1.00 67.94 168 ASP A C 1
ATOM 1311 O O . ASP A 1 168 ? -22.867 -0.507 -12.926 1.00 67.94 168 ASP A O 1
ATOM 1315 N N . LEU A 1 169 ? -20.836 -0.314 -11.996 1.00 73.19 169 LEU A N 1
ATOM 1316 C CA . LEU A 1 169 ? -20.699 -1.726 -11.629 1.00 73.19 169 LEU A CA 1
ATOM 1317 C C . LEU A 1 169 ? -21.418 -2.086 -10.312 1.00 73.19 169 LEU A C 1
ATOM 1319 O O . LEU A 1 169 ? -21.262 -3.200 -9.812 1.00 73.19 169 LEU A O 1
ATOM 1323 N N . GLY A 1 170 ? -22.211 -1.170 -9.746 1.00 77.25 170 GLY A N 1
ATOM 1324 C CA . GLY A 1 170 ? -23.008 -1.389 -8.536 1.00 77.25 170 GLY A CA 1
ATOM 1325 C C . GLY A 1 170 ? -22.244 -1.206 -7.220 1.00 77.25 170 GLY A C 1
ATOM 1326 O O . GLY A 1 170 ? -22.769 -1.534 -6.158 1.00 77.25 170 GLY A O 1
ATOM 1327 N N . GLY A 1 171 ? -21.024 -0.668 -7.260 1.00 78.25 171 GLY A N 1
ATOM 1328 C CA . GLY A 1 171 ? -20.153 -0.473 -6.096 1.00 78.25 171 GLY A CA 1
ATOM 1329 C C . GLY A 1 171 ? -20.408 0.807 -5.294 1.00 78.25 171 GLY A C 1
ATOM 1330 O O . GLY A 1 171 ? -19.668 1.072 -4.353 1.00 78.25 171 GLY A O 1
ATOM 1331 N N . VAL A 1 172 ? -21.429 1.605 -5.631 1.00 74.56 172 VAL A N 1
ATOM 1332 C CA . VAL A 1 172 ? -21.666 2.941 -5.042 1.00 74.56 172 VAL A CA 1
ATOM 1333 C C . VAL A 1 172 ? -21.770 2.935 -3.512 1.00 74.56 172 VAL A C 1
ATOM 1335 O O . VAL A 1 172 ? -21.203 3.800 -2.855 1.00 74.56 172 VAL A O 1
ATOM 1338 N N . ASN A 1 173 ? -22.436 1.933 -2.930 1.00 76.69 173 ASN A N 1
ATOM 1339 C CA . ASN A 1 173 ? -22.595 1.831 -1.475 1.00 76.69 173 ASN A CA 1
ATOM 1340 C C . ASN A 1 173 ? -21.300 1.402 -0.771 1.00 76.69 173 ASN A C 1
ATOM 1342 O O . ASN A 1 173 ? -21.144 1.625 0.425 1.00 76.69 173 ASN A O 1
ATOM 1346 N N . GLU A 1 174 ? -20.376 0.797 -1.514 1.00 86.31 174 GLU A N 1
ATOM 1347 C CA . GLU A 1 174 ? -19.102 0.275 -1.022 1.00 86.31 174 GLU A CA 1
ATOM 1348 C C . GLU A 1 174 ? -17.918 1.207 -1.315 1.00 86.31 174 GLU A C 1
ATOM 1350 O O . GLU A 1 174 ? -16.803 0.945 -0.854 1.00 86.31 174 GLU A O 1
ATOM 1355 N N . LEU A 1 175 ? -18.141 2.291 -2.066 1.00 82.56 175 LEU A N 1
ATOM 1356 C CA . LEU A 1 175 ? -17.127 3.291 -2.375 1.00 82.56 175 LEU A CA 1
ATOM 1357 C C . LEU A 1 175 ? -16.814 4.120 -1.128 1.00 82.56 175 LEU A C 1
ATOM 1359 O O . LEU A 1 175 ? -17.647 4.879 -0.634 1.00 82.56 175 LEU A O 1
ATOM 1363 N N . ALA A 1 176 ? -15.595 3.970 -0.622 1.00 87.31 176 ALA A N 1
ATOM 1364 C CA . ALA A 1 176 ? -15.212 4.529 0.661 1.00 87.31 176 ALA A CA 1
ATOM 1365 C C . ALA A 1 176 ? -14.801 5.999 0.585 1.00 87.31 176 ALA A C 1
ATOM 1367 O O . ALA A 1 176 ? -15.133 6.787 1.472 1.00 87.31 176 ALA A O 1
ATOM 1368 N N . ASN A 1 177 ? -14.102 6.380 -0.483 1.00 92.56 177 ASN A N 1
ATOM 1369 C CA . ASN A 1 177 ? -13.572 7.722 -0.667 1.00 92.56 177 ASN A CA 1
ATOM 1370 C C . ASN A 1 177 ? -13.634 8.169 -2.132 1.00 92.56 177 ASN A C 1
ATOM 1372 O O . ASN A 1 177 ? -13.573 7.356 -3.056 1.00 92.56 177 ASN A O 1
ATOM 1376 N N . TYR A 1 178 ? -13.685 9.484 -2.313 1.00 87.56 178 TYR A N 1
ATOM 1377 C CA . TYR A 1 178 ? -13.413 10.178 -3.563 1.00 87.56 178 TYR A CA 1
ATOM 1378 C C . TYR A 1 178 ? -12.199 11.082 -3.364 1.00 87.56 178 TYR A C 1
ATOM 1380 O O . TYR A 1 178 ? -12.108 11.804 -2.374 1.00 87.56 178 TYR A O 1
ATOM 1388 N N . GLY A 1 179 ? -11.246 11.048 -4.285 1.00 88.81 179 GLY A N 1
ATOM 1389 C CA . GLY A 1 179 ? -10.033 11.839 -4.155 1.00 88.81 179 GLY A CA 1
ATOM 1390 C C . GLY A 1 179 ? -9.105 11.683 -5.343 1.00 88.81 179 GLY A C 1
ATOM 1391 O O . GLY A 1 179 ? -9.249 10.769 -6.156 1.00 88.81 179 GLY A O 1
ATOM 1392 N N . GLU A 1 180 ? -8.153 12.598 -5.438 1.00 90.19 180 GLU A N 1
ATOM 1393 C CA . GLU A 1 180 ? -7.135 12.590 -6.479 1.00 90.19 180 GLU A CA 1
ATOM 1394 C C . GLU A 1 180 ? -5.824 13.176 -5.970 1.00 90.19 180 GLU A C 1
ATOM 1396 O O . GLU A 1 180 ? -5.804 13.975 -5.031 1.00 90.19 180 GLU A O 1
ATOM 1401 N N . TYR A 1 181 ? -4.735 12.789 -6.625 1.00 89.75 181 TYR A N 1
ATOM 1402 C CA . TYR A 1 181 ? -3.470 13.506 -6.552 1.00 89.75 181 TYR A CA 1
ATOM 1403 C C . TYR A 1 181 ? -2.994 13.847 -7.969 1.00 89.75 181 TYR A C 1
ATOM 1405 O O . TYR A 1 181 ? -3.033 13.009 -8.875 1.00 89.75 181 TYR A O 1
ATOM 1413 N N . SER A 1 182 ? -2.541 15.076 -8.202 1.00 86.00 182 SER A N 1
ATOM 1414 C CA . SER A 1 182 ? -2.093 15.527 -9.525 1.00 86.00 182 SER A CA 1
ATOM 1415 C C . SER A 1 182 ? -1.185 16.753 -9.453 1.00 86.00 182 SER A C 1
ATOM 1417 O O . SER A 1 182 ? -0.874 17.241 -8.376 1.00 86.00 182 SER A O 1
ATOM 1419 N N . GLY A 1 183 ? -0.682 17.237 -10.593 1.00 84.75 183 GLY A N 1
ATOM 1420 C CA . GLY A 1 183 ? 0.251 18.376 -10.608 1.00 84.75 183 GLY A CA 1
ATOM 1421 C C . GLY A 1 183 ? 1.682 18.021 -10.187 1.00 84.75 183 GLY A C 1
ATOM 1422 O O . GLY A 1 183 ? 2.418 18.889 -9.742 1.00 84.75 183 GLY A O 1
ATOM 1423 N N . ALA A 1 184 ? 2.074 16.751 -10.355 1.00 81.50 184 ALA A N 1
ATOM 1424 C CA . ALA A 1 184 ? 3.403 16.227 -10.022 1.00 81.50 184 ALA A CA 1
ATOM 1425 C C . ALA A 1 184 ? 3.801 16.429 -8.541 1.00 81.50 184 ALA A C 1
ATOM 1427 O O . ALA A 1 184 ? 4.791 17.108 -8.263 1.00 81.50 184 ALA A O 1
ATOM 1428 N N . PRO A 1 185 ? 3.054 15.827 -7.591 1.00 81.69 185 PRO A N 1
ATOM 1429 C CA . PRO A 1 185 ? 3.431 15.871 -6.183 1.00 81.69 185 PRO A CA 1
ATOM 1430 C C . PRO A 1 185 ? 4.803 15.238 -5.956 1.00 81.69 185 PRO A C 1
ATOM 1432 O O . PRO A 1 185 ? 5.235 14.344 -6.692 1.00 81.69 185 PRO A O 1
ATOM 1435 N N . SER A 1 186 ? 5.485 15.701 -4.914 1.00 81.00 186 SER A N 1
ATOM 1436 C CA . SER A 1 186 ? 6.745 15.117 -4.473 1.00 81.00 186 SER A CA 1
ATOM 1437 C C . SER A 1 186 ? 6.544 13.707 -3.907 1.00 81.00 186 SER A C 1
ATOM 1439 O O . SER A 1 186 ? 5.427 13.271 -3.609 1.00 81.00 186 SER A O 1
ATOM 1441 N N . GLU A 1 187 ? 7.652 12.994 -3.722 1.00 73.44 187 GLU A N 1
ATOM 1442 C CA . GLU A 1 187 ? 7.672 11.696 -3.045 1.00 73.44 187 GLU A CA 1
ATOM 1443 C C . GLU A 1 187 ? 7.063 11.796 -1.639 1.00 73.44 187 GLU A C 1
ATOM 1445 O O . GLU A 1 187 ? 6.112 11.082 -1.338 1.00 73.44 187 GLU A O 1
ATOM 1450 N N . GLN A 1 188 ? 7.491 12.768 -0.829 1.00 75.06 188 GLN A N 1
ATOM 1451 C CA . GLN A 1 188 ? 6.942 12.961 0.516 1.00 75.06 188 GLN A CA 1
ATOM 1452 C C . GLN A 1 188 ? 5.432 13.251 0.505 1.00 75.06 188 GLN A C 1
ATOM 1454 O O . GLN A 1 188 ? 4.689 12.684 1.296 1.00 75.06 188 GLN A O 1
ATOM 1459 N N . GLN A 1 189 ? 4.954 14.079 -0.427 1.00 80.06 189 GLN A N 1
ATOM 1460 C CA . GLN A 1 189 ? 3.524 14.394 -0.543 1.00 80.06 189 GLN A CA 1
ATOM 1461 C C . GLN A 1 189 ? 2.695 13.174 -0.945 1.00 80.06 189 GLN A C 1
ATOM 1463 O O . GLN A 1 189 ? 1.615 12.944 -0.405 1.00 80.06 189 GLN A O 1
ATOM 1468 N N . THR A 1 190 ? 3.212 12.376 -1.881 1.00 79.00 190 THR A N 1
ATOM 1469 C CA . THR A 1 190 ? 2.567 11.130 -2.307 1.00 79.00 190 THR A CA 1
ATOM 1470 C C . THR A 1 190 ? 2.546 10.119 -1.161 1.00 79.00 190 THR A C 1
ATOM 1472 O O . THR A 1 190 ? 1.536 9.446 -0.966 1.00 79.00 190 THR A O 1
ATOM 1475 N N . TYR A 1 191 ? 3.625 10.046 -0.378 1.00 75.81 191 TYR A N 1
ATOM 1476 C CA . TYR A 1 191 ? 3.714 9.220 0.823 1.00 75.81 191 TYR A CA 1
ATOM 1477 C C . TYR A 1 191 ? 2.689 9.633 1.878 1.00 75.81 191 TYR A C 1
ATOM 1479 O O . TYR A 1 191 ? 1.930 8.785 2.339 1.00 75.81 191 TYR A O 1
ATOM 1487 N N . ASP A 1 192 ? 2.618 10.920 2.219 1.00 78.88 192 ASP A N 1
ATOM 1488 C CA . ASP A 1 192 ? 1.697 11.423 3.239 1.00 78.88 192 ASP A CA 1
ATOM 1489 C C . ASP A 1 192 ? 0.234 11.202 2.827 1.00 78.88 192 ASP A C 1
ATOM 1491 O O . ASP A 1 192 ? -0.559 10.694 3.620 1.00 78.88 192 ASP A O 1
ATOM 1495 N N . TYR A 1 193 ? -0.105 11.463 1.560 1.00 84.12 193 TYR A N 1
ATOM 1496 C CA . TYR A 1 193 ? -1.442 11.210 1.015 1.00 84.12 193 TYR A CA 1
ATOM 1497 C C . TYR A 1 193 ? -1.831 9.726 1.087 1.00 84.12 193 TYR A C 1
ATOM 1499 O O . TYR A 1 193 ? -2.914 9.353 1.546 1.00 84.12 193 TYR A O 1
ATOM 1507 N N . ALA A 1 194 ? -0.924 8.857 0.656 1.00 81.44 194 ALA A N 1
ATOM 1508 C CA . ALA A 1 194 ? -1.156 7.426 0.606 1.00 81.44 194 ALA A CA 1
ATOM 1509 C C . ALA A 1 194 ? -1.202 6.795 2.008 1.00 81.44 194 ALA A C 1
ATOM 1511 O O . ALA A 1 194 ? -2.053 5.945 2.274 1.00 81.44 194 ALA A O 1
ATOM 1512 N N . LYS A 1 195 ? -0.360 7.267 2.936 1.00 77.56 195 LYS A N 1
ATOM 1513 C CA . LYS A 1 195 ? -0.394 6.909 4.359 1.00 77.56 195 LYS A CA 1
ATOM 1514 C C . LYS A 1 195 ? -1.753 7.225 4.980 1.00 77.56 195 LYS A C 1
ATOM 1516 O O . LYS A 1 195 ? -2.281 6.391 5.716 1.00 77.56 195 LYS A O 1
ATOM 1521 N N . THR A 1 196 ? -2.331 8.387 4.679 1.00 84.62 196 THR A N 1
ATOM 1522 C CA . THR A 1 196 ? -3.663 8.754 5.178 1.00 84.62 196 THR A CA 1
ATOM 1523 C C . THR A 1 196 ? -4.730 7.778 4.684 1.00 84.62 196 THR A C 1
ATOM 1525 O O . THR A 1 196 ? -5.494 7.261 5.498 1.00 84.62 196 THR A O 1
ATOM 1528 N N . ILE A 1 197 ? -4.742 7.443 3.387 1.00 86.44 197 ILE A N 1
ATOM 1529 C CA . ILE A 1 197 ? -5.680 6.454 2.821 1.00 86.44 197 ILE A CA 1
ATOM 1530 C C . ILE A 1 197 ? -5.499 5.077 3.468 1.00 86.44 197 ILE A C 1
ATOM 1532 O O . ILE A 1 197 ? -6.485 4.430 3.824 1.00 86.44 197 ILE A O 1
ATOM 1536 N N . LEU A 1 198 ? -4.254 4.636 3.664 1.00 81.31 198 LEU A N 1
ATOM 1537 C CA . LEU A 1 198 ? -3.972 3.358 4.311 1.00 81.31 198 LEU A CA 1
ATOM 1538 C C . LEU A 1 198 ? -4.428 3.310 5.770 1.00 81.31 198 LEU A C 1
ATOM 1540 O O . LEU A 1 198 ? -5.060 2.332 6.174 1.00 81.31 198 LEU A O 1
ATOM 1544 N N . SER A 1 199 ? -4.124 4.345 6.560 1.00 80.00 199 SER A N 1
ATOM 1545 C CA . SER A 1 199 ? -4.601 4.441 7.945 1.00 80.00 199 SER A CA 1
ATOM 1546 C C . SER A 1 199 ? -6.124 4.336 7.961 1.00 80.00 199 SER A C 1
ATOM 1548 O O . SER A 1 199 ? -6.668 3.446 8.608 1.00 80.00 199 SER A O 1
ATOM 1550 N N . LEU A 1 200 ? -6.813 5.136 7.141 1.00 83.00 200 LEU A N 1
ATOM 1551 C CA . LEU A 1 200 ? -8.271 5.134 7.036 1.00 83.00 200 LEU A CA 1
ATOM 1552 C C . LEU A 1 200 ? -8.856 3.761 6.673 1.00 83.00 200 LEU A C 1
ATOM 1554 O O . LEU A 1 200 ? -9.780 3.285 7.338 1.00 83.00 200 LEU A O 1
ATOM 1558 N N . MET A 1 201 ? -8.314 3.092 5.654 1.00 83.31 201 MET A N 1
ATOM 1559 C CA . MET A 1 201 ? -8.855 1.808 5.208 1.00 83.31 201 MET A CA 1
ATOM 1560 C C . MET A 1 201 ? -8.561 0.656 6.176 1.00 83.31 201 MET A C 1
ATOM 1562 O O . MET A 1 201 ? -9.270 -0.350 6.136 1.00 83.31 201 MET A O 1
ATOM 1566 N N . THR A 1 202 ? -7.573 0.786 7.062 1.00 77.31 202 THR A N 1
ATOM 1567 C CA . THR A 1 202 ? -7.177 -0.267 8.016 1.00 77.31 202 THR A CA 1
ATOM 1568 C C . THR A 1 202 ? -7.853 -0.154 9.387 1.00 77.31 202 THR A C 1
ATOM 1570 O O . THR A 1 202 ? -7.733 -1.076 10.189 1.00 77.31 202 THR A O 1
ATOM 1573 N N . ARG A 1 203 ? -8.640 0.903 9.648 1.00 78.44 203 ARG A N 1
ATOM 1574 C CA . ARG A 1 203 ? -9.300 1.118 10.957 1.00 78.44 203 ARG A CA 1
ATOM 1575 C C . ARG A 1 203 ? -10.330 0.054 11.337 1.00 78.44 203 ARG A C 1
ATOM 1577 O O . ARG A 1 203 ? -10.508 -0.249 12.511 1.00 78.44 203 ARG A O 1
ATOM 1584 N N . GLU A 1 204 ? -11.039 -0.496 10.356 1.00 77.44 204 GLU A N 1
ATOM 1585 C CA . GLU A 1 204 ? -12.107 -1.478 10.572 1.00 77.44 204 GLU A CA 1
ATOM 1586 C C . GLU A 1 204 ? -11.988 -2.618 9.561 1.00 77.44 204 GLU A C 1
ATOM 1588 O O . GLU A 1 204 ? -11.727 -2.373 8.381 1.00 77.44 204 GLU A O 1
ATOM 1593 N N . LYS A 1 205 ? -12.249 -3.859 9.979 1.00 76.25 205 LYS A N 1
ATOM 1594 C CA . LYS A 1 205 ? -12.312 -4.997 9.051 1.00 76.25 205 LYS A CA 1
ATOM 1595 C C . LYS A 1 205 ? -13.625 -5.010 8.285 1.00 76.25 205 LYS A C 1
ATOM 1597 O O . LYS A 1 205 ? -14.681 -4.736 8.848 1.00 76.25 205 LYS A O 1
ATOM 1602 N N . HIS A 1 206 ? -13.553 -5.422 7.024 1.00 80.00 206 HIS A N 1
ATOM 1603 C CA . HIS A 1 206 ? -14.729 -5.709 6.212 1.00 80.00 206 HIS A CA 1
ATOM 1604 C C . HIS A 1 206 ? -14.865 -7.233 6.015 1.00 80.00 206 HIS A C 1
ATOM 1606 O O . HIS A 1 206 ? -13.852 -7.867 5.707 1.00 80.00 206 HIS A O 1
ATOM 1612 N N . PRO A 1 207 ? -16.061 -7.843 6.158 1.00 78.81 207 PRO A N 1
ATOM 1613 C CA . PRO A 1 207 ? -16.243 -9.299 6.044 1.00 78.81 207 PRO A CA 1
ATOM 1614 C C . PRO A 1 207 ? -15.753 -9.899 4.719 1.00 78.81 207 PRO A C 1
ATOM 1616 O O . PRO A 1 207 ? -15.265 -11.023 4.686 1.00 78.81 207 PRO A O 1
ATOM 1619 N N . GLU A 1 208 ? -15.851 -9.132 3.633 1.00 77.81 208 GLU A N 1
ATOM 1620 C CA . GLU A 1 208 ? -15.424 -9.536 2.283 1.00 77.81 208 GLU A CA 1
ATOM 1621 C C . GLU A 1 208 ? -14.021 -9.023 1.908 1.00 77.81 208 GLU A C 1
ATOM 1623 O O . GLU A 1 208 ? -13.665 -8.945 0.729 1.00 77.81 208 GLU A O 1
ATOM 1628 N N . GLY A 1 209 ? -13.243 -8.580 2.898 1.00 80.62 209 GLY A N 1
ATOM 1629 C CA . GLY A 1 209 ? -11.996 -7.854 2.670 1.00 80.62 209 GLY A CA 1
ATOM 1630 C C . GLY A 1 209 ? -12.220 -6.483 2.021 1.00 80.62 209 GLY A C 1
ATOM 1631 O O . GLY A 1 209 ? -13.351 -6.100 1.704 1.00 80.62 209 GLY A O 1
ATOM 1632 N N . LYS A 1 210 ? -11.125 -5.742 1.833 1.00 81.81 210 LYS A N 1
ATOM 1633 C CA . LYS A 1 210 ? -11.100 -4.412 1.204 1.00 81.81 210 LYS A CA 1
ATOM 1634 C C . LYS A 1 210 ? -10.202 -4.407 -0.030 1.00 81.81 210 LYS A C 1
ATOM 1636 O O . LYS A 1 210 ? -9.274 -5.204 -0.133 1.00 81.81 210 LYS A O 1
ATOM 1641 N N . ILE A 1 211 ? -10.489 -3.504 -0.960 1.00 82.44 211 ILE A N 1
ATOM 1642 C CA . ILE A 1 211 ? -9.781 -3.330 -2.228 1.00 82.44 211 ILE A CA 1
ATOM 1643 C C . ILE A 1 211 ? -9.269 -1.892 -2.287 1.00 82.44 211 ILE A C 1
ATOM 1645 O O . ILE A 1 211 ? -10.026 -0.966 -2.014 1.00 82.44 211 ILE A O 1
ATOM 1649 N N . LEU A 1 212 ? -8.004 -1.712 -2.672 1.00 87.44 212 LEU A N 1
ATOM 1650 C CA . LEU A 1 212 ? -7.416 -0.406 -2.969 1.00 87.44 212 LEU A CA 1
ATOM 1651 C C . LEU A 1 212 ? -7.088 -0.316 -4.462 1.00 87.44 212 LEU A C 1
ATOM 1653 O O . LEU A 1 212 ? -6.197 -1.015 -4.950 1.00 87.44 212 LEU A O 1
ATOM 1657 N N . ILE A 1 213 ? -7.791 0.561 -5.173 1.00 79.75 213 ILE A N 1
ATOM 1658 C CA . ILE A 1 213 ? -7.579 0.836 -6.593 1.00 79.75 213 ILE A CA 1
ATOM 1659 C C . ILE A 1 213 ? -6.578 1.981 -6.720 1.00 79.75 213 ILE A C 1
ATOM 1661 O O . ILE A 1 213 ? -6.909 3.137 -6.452 1.00 79.75 213 ILE A O 1
ATOM 1665 N N . ILE A 1 214 ? -5.364 1.649 -7.157 1.00 83.69 214 ILE A N 1
ATOM 1666 C CA . ILE A 1 214 ? -4.356 2.632 -7.557 1.00 83.69 214 ILE A CA 1
ATOM 1667 C C . ILE A 1 214 ? -4.365 2.717 -9.074 1.00 83.69 214 ILE A C 1
ATOM 1669 O O . ILE A 1 214 ? -4.044 1.750 -9.764 1.00 83.69 214 ILE A O 1
ATOM 1673 N N . GLY A 1 215 ? -4.783 3.869 -9.584 1.00 80.25 215 GLY A N 1
ATOM 1674 C CA . GLY A 1 215 ? -5.007 4.080 -11.007 1.00 80.25 215 GLY A CA 1
ATOM 1675 C C . GLY A 1 215 ? -4.641 5.489 -11.441 1.00 80.25 215 GLY A C 1
ATOM 1676 O O . GLY A 1 215 ? -4.195 6.318 -10.653 1.00 80.25 215 GLY A O 1
ATOM 1677 N N . GLY A 1 216 ? -4.838 5.774 -12.718 1.00 77.94 216 GLY A N 1
ATOM 1678 C CA . GLY A 1 216 ? -4.580 7.089 -13.288 1.00 77.94 216 GLY A CA 1
ATOM 1679 C C . GLY A 1 216 ? -4.666 7.066 -14.805 1.00 77.94 216 GLY A C 1
ATOM 1680 O O . GLY A 1 216 ? -4.720 6.003 -15.425 1.00 77.94 216 GLY A O 1
ATOM 1681 N N . SER A 1 217 ? -4.691 8.255 -15.397 1.00 72.12 217 SER A N 1
ATOM 1682 C CA . SER A 1 217 ? -4.481 8.422 -16.840 1.00 72.12 217 SER A CA 1
ATOM 1683 C C . SER A 1 217 ? -2.983 8.409 -17.176 1.00 72.12 217 SER A C 1
ATOM 1685 O O . SER A 1 217 ? -2.136 8.452 -16.282 1.00 72.12 217 SER A O 1
ATOM 1687 N N . ILE A 1 218 ? -2.635 8.347 -18.466 1.00 74.25 218 ILE A N 1
ATOM 1688 C CA . ILE A 1 218 ? -1.237 8.484 -18.899 1.00 74.25 218 ILE A CA 1
ATOM 1689 C C . ILE A 1 218 ? -0.772 9.900 -18.545 1.00 74.25 218 ILE A C 1
ATOM 1691 O O . ILE A 1 218 ? -1.295 10.882 -19.068 1.00 74.25 218 ILE A O 1
ATOM 1695 N N . ALA A 1 219 ? 0.191 10.003 -17.632 1.00 68.62 219 ALA A N 1
ATOM 1696 C CA . ALA A 1 219 ? 0.660 11.290 -17.151 1.00 68.62 219 ALA A CA 1
ATOM 1697 C C . ALA A 1 219 ? 1.516 12.017 -18.199 1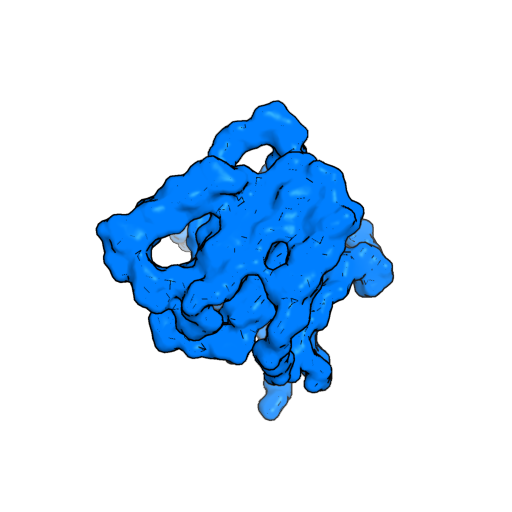.00 68.62 219 ALA A C 1
ATOM 1699 O O . ALA A 1 219 ? 2.437 11.440 -18.770 1.00 68.62 219 ALA A O 1
ATOM 1700 N N . ASN A 1 220 ? 1.259 13.315 -18.385 1.00 66.25 220 ASN A N 1
ATOM 1701 C CA . ASN A 1 220 ? 2.029 14.153 -19.312 1.00 66.25 220 ASN A CA 1
ATOM 1702 C C . ASN A 1 220 ? 3.358 14.646 -18.712 1.00 66.25 220 ASN A C 1
ATOM 1704 O O . ASN A 1 220 ? 4.352 14.756 -19.422 1.00 66.25 220 ASN A O 1
ATOM 1708 N N . PHE A 1 221 ? 3.370 14.970 -17.412 1.00 67.44 221 PHE A N 1
ATOM 1709 C CA . PHE A 1 221 ? 4.508 15.629 -16.743 1.00 67.44 221 PHE A CA 1
ATOM 1710 C C . PHE A 1 221 ? 4.843 15.035 -15.365 1.00 67.44 221 PHE A C 1
ATOM 1712 O O . PHE A 1 221 ? 5.851 15.392 -14.761 1.00 67.44 221 PHE A O 1
ATOM 1719 N N . THR A 1 222 ? 3.997 14.146 -14.838 1.00 59.41 222 THR A N 1
ATOM 1720 C CA . THR A 1 222 ? 4.225 13.497 -13.542 1.00 59.41 222 THR A CA 1
ATOM 1721 C C . THR A 1 222 ? 5.242 12.377 -13.701 1.00 59.41 222 THR A C 1
ATOM 1723 O O . THR A 1 222 ? 5.096 11.522 -14.574 1.00 59.41 222 THR A O 1
ATOM 1726 N N . ASN A 1 223 ? 6.262 12.357 -12.841 1.00 64.69 223 ASN A N 1
ATOM 1727 C CA . ASN A 1 223 ? 7.216 11.257 -12.794 1.00 64.69 223 ASN A CA 1
ATOM 1728 C C . ASN A 1 223 ? 6.539 10.017 -12.196 1.00 64.69 223 ASN A C 1
ATOM 1730 O O . ASN A 1 223 ? 6.520 9.830 -10.979 1.00 64.69 223 ASN A O 1
ATOM 1734 N N . VAL A 1 224 ? 5.998 9.176 -13.081 1.00 60.91 224 VAL A N 1
ATOM 1735 C CA . VAL A 1 224 ? 5.256 7.968 -12.709 1.00 60.91 224 VAL A CA 1
ATOM 1736 C C . VAL A 1 224 ? 6.108 7.046 -11.844 1.00 60.91 224 VAL A C 1
ATOM 1738 O O . VAL A 1 224 ? 5.579 6.485 -10.898 1.00 60.91 224 VAL A O 1
ATOM 1741 N N . ALA A 1 225 ? 7.419 6.932 -12.084 1.00 59.34 225 ALA A N 1
ATOM 1742 C CA . ALA A 1 225 ? 8.292 6.077 -11.280 1.00 59.34 225 ALA A CA 1
ATOM 1743 C C . ALA A 1 225 ? 8.435 6.579 -9.833 1.00 59.34 225 ALA A C 1
ATOM 1745 O O . ALA A 1 225 ? 8.404 5.772 -8.909 1.00 59.34 225 ALA A O 1
ATOM 1746 N N . ALA A 1 226 ? 8.550 7.893 -9.619 1.00 57.78 226 ALA A N 1
ATOM 1747 C CA . ALA A 1 226 ? 8.627 8.474 -8.276 1.00 57.78 226 ALA A CA 1
ATOM 1748 C C . ALA A 1 226 ? 7.305 8.314 -7.507 1.00 57.78 226 ALA A C 1
ATOM 1750 O O . ALA A 1 226 ? 7.312 7.954 -6.333 1.00 57.78 226 ALA A O 1
ATOM 1751 N N . THR A 1 227 ? 6.166 8.502 -8.183 1.00 55.03 227 THR A N 1
ATOM 1752 C CA . THR A 1 227 ? 4.848 8.323 -7.560 1.00 55.03 227 THR A CA 1
ATOM 1753 C C . THR A 1 227 ? 4.507 6.848 -7.341 1.00 55.03 227 THR A C 1
ATOM 1755 O O . THR A 1 227 ? 3.994 6.499 -6.283 1.00 55.03 227 THR A O 1
ATOM 1758 N N . PHE A 1 228 ? 4.822 5.961 -8.295 1.00 55.06 228 PHE A N 1
ATOM 1759 C CA . PHE A 1 228 ? 4.510 4.533 -8.179 1.00 55.06 228 PHE A CA 1
ATOM 1760 C C . PHE A 1 228 ? 5.384 3.827 -7.156 1.00 55.06 228 PHE A C 1
ATOM 1762 O O . PHE A 1 228 ? 4.853 2.976 -6.454 1.00 55.06 228 PHE A O 1
ATOM 1769 N N . LYS A 1 229 ? 6.675 4.180 -7.022 1.00 54.06 229 LYS A N 1
ATOM 1770 C CA . LYS A 1 229 ? 7.583 3.553 -6.043 1.00 54.06 229 LYS A CA 1
ATOM 1771 C C . LYS A 1 229 ? 6.911 3.447 -4.670 1.00 54.06 229 LYS A C 1
ATOM 1773 O O . LYS A 1 229 ? 6.780 2.347 -4.143 1.00 54.06 229 LYS A O 1
ATOM 1778 N N . ILE A 1 230 ? 6.347 4.549 -4.191 1.00 51.28 230 ILE A N 1
ATOM 1779 C CA . ILE A 1 230 ? 5.681 4.675 -2.887 1.00 51.28 230 ILE A CA 1
ATOM 1780 C C . ILE A 1 230 ? 4.314 3.976 -2.856 1.00 51.28 230 ILE A C 1
ATOM 1782 O O . ILE A 1 230 ? 3.930 3.375 -1.856 1.00 51.28 230 ILE A O 1
ATOM 1786 N N . GLN A 1 231 ? 3.584 3.991 -3.969 1.00 48.38 231 GLN A N 1
ATOM 1787 C CA . GLN A 1 231 ? 2.274 3.347 -4.093 1.00 48.38 231 GLN A CA 1
ATOM 1788 C C . GLN A 1 231 ? 2.341 1.829 -4.024 1.00 48.38 231 GLN A C 1
ATOM 1790 O O . GLN A 1 231 ? 1.565 1.214 -3.295 1.00 48.38 231 GLN A O 1
ATOM 1795 N N . THR A 1 232 ? 3.303 1.226 -4.724 1.00 43.25 232 THR A N 1
ATOM 1796 C CA . THR A 1 232 ? 3.574 -0.212 -4.619 1.00 43.25 232 THR A CA 1
ATOM 1797 C C . THR A 1 232 ? 4.070 -0.607 -3.227 1.00 43.25 232 THR A C 1
ATOM 1799 O O . THR A 1 232 ? 3.731 -1.688 -2.752 1.00 43.25 232 THR A O 1
ATOM 1802 N N . GLN A 1 233 ? 4.809 0.270 -2.538 1.00 41.78 233 GLN A N 1
ATOM 1803 C CA . GLN A 1 233 ? 5.275 0.035 -1.164 1.00 41.78 233 GLN A CA 1
ATOM 1804 C C . GLN A 1 233 ? 4.126 0.043 -0.153 1.00 41.78 233 GLN A C 1
ATOM 1806 O O . GLN A 1 233 ? 4.102 -0.791 0.744 1.00 41.78 233 GLN A O 1
ATOM 1811 N N . LEU A 1 234 ? 3.152 0.939 -0.325 1.00 46.81 234 LEU A N 1
ATOM 1812 C CA . LEU A 1 234 ? 1.985 1.084 0.546 1.00 46.81 234 LEU A CA 1
ATOM 1813 C C . LEU A 1 234 ? 0.899 0.026 0.244 1.00 46.81 234 LEU A C 1
ATOM 1815 O O . LEU A 1 234 ? 0.308 -0.531 1.168 1.00 46.81 234 LEU A O 1
ATOM 1819 N N . GLN A 1 235 ? 0.697 -0.370 -1.020 1.00 40.56 235 GLN A N 1
ATOM 1820 C CA . GLN A 1 235 ? -0.172 -1.509 -1.372 1.00 40.56 235 GLN A CA 1
ATOM 1821 C C . GLN A 1 235 ? 0.301 -2.838 -0.773 1.00 40.56 235 GLN A C 1
ATOM 1823 O O . GLN A 1 235 ? -0.536 -3.664 -0.402 1.00 40.56 235 GLN A O 1
ATOM 1828 N N . ALA A 1 236 ? 1.614 -3.039 -0.623 1.00 38.22 236 ALA A N 1
ATOM 1829 C CA . ALA A 1 236 ? 2.145 -4.204 0.081 1.00 38.22 236 ALA A CA 1
ATOM 1830 C C . ALA A 1 236 ? 1.689 -4.246 1.559 1.00 38.22 236 ALA A C 1
ATOM 1832 O O . ALA A 1 236 ? 1.476 -5.327 2.103 1.00 38.22 236 ALA A O 1
ATOM 1833 N N . LEU A 1 237 ? 1.440 -3.096 2.198 1.00 40.81 237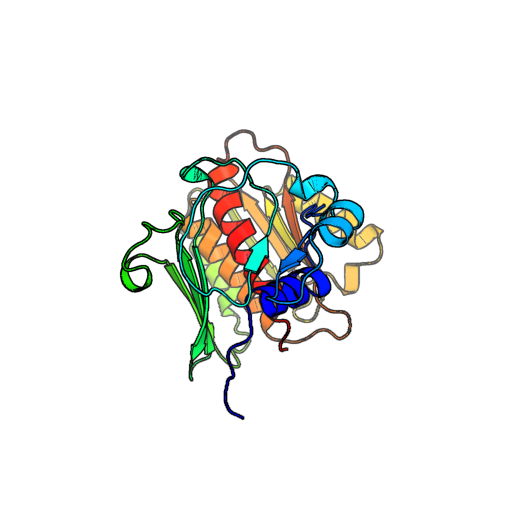 LEU A N 1
ATOM 1834 C CA . LEU A 1 237 ? 1.076 -3.002 3.623 1.00 40.81 237 LEU A CA 1
ATOM 1835 C C . LEU A 1 237 ? -0.361 -3.410 3.926 1.00 40.81 237 LEU A C 1
ATOM 1837 O O . LEU A 1 237 ? -0.625 -3.981 4.979 1.00 40.81 237 LEU A O 1
ATOM 1841 N N . VAL A 1 238 ? -1.282 -3.186 2.989 1.00 42.38 238 VAL A N 1
ATOM 1842 C CA . VAL A 1 238 ? -2.681 -3.629 3.126 1.00 42.38 238 VAL A CA 1
ATOM 1843 C C . VAL A 1 238 ? -2.784 -5.159 3.069 1.00 42.38 238 VAL A C 1
ATOM 1845 O O . VAL A 1 238 ? -3.758 -5.732 3.547 1.00 42.38 238 VAL A O 1
ATOM 1848 N N . GLN A 1 239 ? -1.780 -5.839 2.504 1.00 39.88 239 GLN A N 1
ATOM 1849 C CA . GLN A 1 239 ? -1.865 -7.263 2.159 1.00 39.88 239 GLN A CA 1
ATOM 1850 C C . GLN A 1 239 ? -1.009 -8.187 3.026 1.00 39.88 239 GLN A C 1
ATOM 1852 O O . GLN A 1 239 ? -1.301 -9.380 3.100 1.00 39.88 239 GLN A O 1
ATOM 1857 N N . VAL A 1 240 ? -0.001 -7.664 3.733 1.00 37.56 240 VAL A N 1
ATOM 1858 C CA . VAL A 1 240 ? 0.742 -8.439 4.749 1.00 37.56 240 VAL A CA 1
ATOM 1859 C C . VAL A 1 240 ? -0.048 -8.545 6.069 1.00 37.56 240 VAL A C 1
ATOM 1861 O O . VAL A 1 240 ? 0.252 -9.384 6.914 1.00 37.56 240 VAL A O 1
ATOM 1864 N N . GLY A 1 241 ? -1.154 -7.803 6.199 1.00 33.97 241 GLY A N 1
ATOM 1865 C CA . GLY A 1 241 ? -2.134 -7.908 7.283 1.00 33.97 241 GLY A CA 1
ATOM 1866 C C . GLY A 1 241 ? -2.968 -9.199 7.322 1.00 33.97 241 GLY A C 1
ATOM 1867 O O . GLY A 1 241 ? -3.973 -9.232 8.024 1.00 33.97 241 GLY A O 1
ATOM 1868 N N . HIS A 1 242 ? -2.571 -10.293 6.658 1.00 33.50 242 HIS A N 1
ATOM 1869 C CA . HIS A 1 242 ? -3.152 -11.624 6.903 1.00 33.50 242 HIS A CA 1
ATOM 1870 C C . HIS A 1 242 ? -2.641 -12.250 8.217 1.00 33.50 242 HIS A C 1
ATOM 1872 O O . HIS A 1 242 ? -2.215 -13.401 8.275 1.00 33.50 242 HIS A O 1
ATOM 1878 N N . VAL A 1 243 ? -2.755 -11.479 9.299 1.00 30.98 243 VAL A N 1
ATOM 1879 C CA . VAL A 1 243 ? -3.105 -11.981 10.633 1.00 30.98 243 VAL A CA 1
ATOM 1880 C C . VAL A 1 243 ? -4.265 -11.159 11.206 1.00 30.98 243 VAL A C 1
ATOM 1882 O O . VAL A 1 243 ? -4.450 -11.182 12.406 1.00 30.98 243 VAL A O 1
ATOM 1885 N N . TRP A 1 244 ? -5.097 -10.462 10.418 1.00 33.22 244 TRP A N 1
ATOM 1886 C CA . TRP A 1 244 ? -6.288 -9.802 10.970 1.00 33.22 244 TRP A CA 1
ATOM 1887 C C . TRP A 1 244 ? -7.502 -9.893 10.045 1.00 33.22 244 TRP A C 1
ATOM 1889 O O . TRP A 1 244 ? -7.681 -9.039 9.162 1.00 33.22 244 TRP A O 1
#

Radius of gyration: 21.51 Å; chains: 1; bounding box: 54×63×42 Å

InterPro domains:
  IPR016102 Succinyl-CoA synthetase-like [G3DSA:3.40.50.261] (118-241)
  IPR016102 Succinyl-CoA synthetase-like [SSF52210] (136-228)
  IPR017866 Succinyl-CoA synthetase, beta subunit, conserved site [PS01217] (147-171)
  IPR032263 ATP-citrate synthase, citrate-binding domain [PF16114] (122-231)

Foldseek 3Di:
DDDDDDDPVVVVVCCVVFQPDPPPPPDPWDWFWDAPPDDPVVSCVVPVVVPPDDDDDDDPDGTDIDGDDDDDDQQPAWDWDWDADPFAIKIWIDSGHDPPCPPSVVHTDIDGLGPQDDDDPVLQVVQVVLCVVDQKHKGKDFDALQAQEAEEEEDPVVLVVVQVVCVVVVRVNRYGMGIYIYPADALVSLLSSLSSSLSSNPNDADPVHHDYDYYYDDDPPHPCCSNVVNVVSSSVVSRVPVVD

Organism: NCBI:txid1758121